Protein AF-A0A7V9L3Y0-F1 (afdb_monomer)

Secondary structure (DSSP, 8-state):
---PPP-----------TTTHHHHHHHHH-TTS-HHHHHHHHHHHSTT-HHHHHHHHHHHHHTT-HHHHHHHHHHHH-PPTTSHHHHHHHHHHTTS-HHHHHHH--PBEE----SS-S-----BGGGSEE-SSTTEEEETTTTEEEEEE-SHHHHHHHHHTT-EEEE-TTS-HHHHHHHHHGGGS---S----------

Mean predicted aligned error: 11.95 Å

Radius of gyration: 22.11 Å; Cα contacts (8 Å, |Δi|>4): 237; chains: 1; bounding box: 72×51×67 Å

Foldseek 3Di:
DDDDDDDPPPPPPPDDDPPCVVVLVCLLPDPPNDPLVNLLSVCQQQVVPLVSLQVSLVVCVVVVNPLVSLLSVLQSVVDDAPDPSLVSNLVSCPPDDQLSLLSSHFFFKPPPCPPDDPDDFPRTSSVFDDDPRSQWGAGPRNRFIEGEDADLVVLLVCLVVVHMYTYGSNDRPVSSVCSSCVVPPDPPPDPPPPDDDDD

pLDDT: mean 78.14, std 20.98, range [31.06, 98.25]

Solvent-accessible surface area (backbone atoms only — not comparable to full-atom values): 12042 Å² total; per-residue (Å²): 136,90,81,82,87,84,82,84,80,81,73,82,73,83,76,83,68,90,72,59,66,60,61,63,51,52,56,69,74,37,87,82,52,53,70,70,57,51,51,49,54,50,32,50,76,44,48,80,45,62,67,59,47,49,54,49,22,54,53,30,44,77,67,77,34,49,55,61,18,51,37,48,52,45,48,73,67,60,57,56,84,91,38,73,62,35,53,49,39,25,60,51,46,67,83,54,59,69,52,61,46,41,40,69,40,62,29,53,47,47,81,74,74,65,92,82,63,98,62,79,58,81,49,33,52,42,76,34,47,72,51,96,49,58,42,37,30,38,32,84,76,74,68,43,66,31,37,56,26,71,47,65,69,52,34,36,57,36,35,79,69,72,47,33,36,22,54,35,72,61,46,54,67,68,60,46,47,52,49,40,52,60,86,76,72,76,84,75,88,71,86,75,80,92,77,84,85,80,135

Structure (mmCIF, N/CA/C/O backbone):
data_AF-A0A7V9L3Y0-F1
#
_entry.id   AF-A0A7V9L3Y0-F1
#
loop_
_atom_site.group_PDB
_atom_site.id
_atom_site.type_symbol
_atom_site.label_atom_id
_atom_site.label_alt_id
_atom_site.label_comp_id
_atom_site.label_asym_id
_atom_site.label_entity_id
_atom_site.label_seq_id
_atom_site.pdbx_PDB_ins_code
_atom_site.Cartn_x
_atom_site.Cartn_y
_atom_site.Cartn_z
_atom_site.occupancy
_atom_site.B_iso_or_equiv
_atom_site.auth_seq_id
_atom_site.auth_comp_id
_atom_site.auth_asym_id
_atom_site.auth_atom_id
_atom_site.pdbx_PDB_model_num
ATOM 1 N N . MET A 1 1 ? -54.524 4.576 19.554 1.00 39.44 1 MET A N 1
ATOM 2 C CA . MET A 1 1 ? -53.994 3.201 19.435 1.00 39.44 1 MET A CA 1
ATOM 3 C C . MET A 1 1 ? -52.811 3.246 18.493 1.00 39.44 1 MET A C 1
ATOM 5 O O . MET A 1 1 ? -52.895 3.901 17.465 1.00 39.44 1 MET A O 1
ATOM 9 N N . ALA A 1 2 ? -51.702 2.677 18.949 1.00 39.84 2 ALA A N 1
ATOM 10 C CA . ALA A 1 2 ? -50.378 2.753 18.355 1.00 39.84 2 ALA A CA 1
ATOM 11 C C . ALA A 1 2 ? -50.256 1.991 17.024 1.00 39.84 2 ALA A C 1
ATOM 13 O O . ALA A 1 2 ? -50.943 0.994 16.817 1.00 39.84 2 ALA A O 1
ATOM 14 N N . GLY A 1 3 ? -49.313 2.423 16.186 1.00 34.06 3 GLY A N 1
ATOM 15 C CA . GLY A 1 3 ? -48.796 1.675 15.039 1.00 34.06 3 GLY A CA 1
ATOM 16 C C . GLY A 1 3 ? -47.575 2.394 14.465 1.00 34.06 3 GLY A C 1
ATOM 17 O O . GLY A 1 3 ? -47.714 3.465 13.891 1.00 34.06 3 GLY A O 1
ATOM 18 N N . ARG A 1 4 ? -46.385 1.848 14.728 1.00 37.81 4 ARG A N 1
ATOM 19 C CA . ARG A 1 4 ? -45.049 2.408 14.447 1.00 37.81 4 ARG A CA 1
ATOM 20 C C . ARG A 1 4 ? -44.749 2.558 12.939 1.00 37.81 4 ARG A C 1
ATOM 22 O O . ARG A 1 4 ? -45.280 1.772 12.158 1.00 37.81 4 ARG A O 1
ATOM 29 N N . PRO A 1 5 ? -43.839 3.468 12.540 1.00 36.62 5 PRO A N 1
ATOM 30 C CA . PRO A 1 5 ? -43.239 3.458 11.206 1.00 36.62 5 PRO A CA 1
ATOM 31 C C . PRO A 1 5 ? -42.281 2.264 11.047 1.00 36.62 5 PRO A C 1
ATOM 33 O O . PRO A 1 5 ? -41.492 1.970 11.946 1.00 36.62 5 PRO A O 1
ATOM 36 N N . SER A 1 6 ? -42.384 1.570 9.911 1.00 34.31 6 SER A N 1
ATOM 37 C CA . SER A 1 6 ? -41.497 0.472 9.513 1.00 34.31 6 SER A CA 1
ATOM 38 C C . SER A 1 6 ? -40.219 1.047 8.910 1.00 34.31 6 SER A C 1
ATOM 40 O O . SER A 1 6 ? -40.268 1.722 7.885 1.00 34.31 6 SER A O 1
ATOM 42 N N . THR A 1 7 ? -39.091 0.786 9.558 1.00 38.09 7 THR A N 1
ATOM 43 C CA . THR A 1 7 ? -37.741 0.966 9.022 1.00 38.09 7 THR A CA 1
ATOM 44 C C . THR A 1 7 ? -37.416 -0.238 8.143 1.00 38.09 7 THR A C 1
ATOM 46 O O . THR A 1 7 ? -37.269 -1.343 8.664 1.00 38.09 7 THR A O 1
ATOM 49 N N . ASP A 1 8 ? -37.337 -0.042 6.829 1.00 34.75 8 ASP A N 1
ATOM 50 C CA . ASP A 1 8 ? -36.699 -1.009 5.933 1.00 34.75 8 ASP A CA 1
ATOM 51 C C . ASP A 1 8 ? -35.238 -0.580 5.749 1.00 34.75 8 ASP A C 1
ATOM 53 O O . ASP A 1 8 ? -34.882 0.195 4.861 1.00 34.75 8 ASP A O 1
ATOM 57 N N . ASP A 1 9 ? -34.426 -1.010 6.714 1.00 38.00 9 ASP A N 1
ATOM 58 C CA . ASP A 1 9 ? -32.968 -1.013 6.668 1.00 38.00 9 ASP A CA 1
ATOM 59 C C . ASP A 1 9 ? -32.541 -2.212 5.814 1.00 38.00 9 ASP A C 1
ATOM 61 O O . ASP A 1 9 ? -32.289 -3.315 6.306 1.00 38.00 9 ASP A O 1
ATOM 65 N N . SER A 1 10 ? -32.483 -2.011 4.502 1.00 38.12 10 SER A N 1
ATOM 66 C CA . SER A 1 10 ? -31.850 -2.961 3.591 1.00 38.12 10 SER A CA 1
ATOM 67 C C . SER A 1 10 ? -30.330 -2.761 3.626 1.00 38.12 10 SER A C 1
ATOM 69 O O . SER A 1 10 ? -29.718 -2.254 2.688 1.00 38.12 10 SER A O 1
ATOM 71 N N . ALA A 1 11 ? -29.713 -3.168 4.738 1.00 34.25 11 ALA A N 1
ATOM 72 C CA . ALA A 1 11 ? -28.283 -3.425 4.809 1.00 34.25 11 ALA A CA 1
ATOM 73 C C . ALA A 1 11 ? -27.986 -4.699 4.002 1.00 34.25 11 ALA A C 1
ATOM 75 O O . ALA A 1 11 ? -28.197 -5.821 4.466 1.00 34.25 11 ALA A O 1
ATOM 76 N N . THR A 1 12 ? -27.514 -4.523 2.767 1.00 36.91 12 THR A N 1
ATOM 77 C CA . THR A 1 12 ? -26.935 -5.587 1.939 1.00 36.91 12 THR A CA 1
ATOM 78 C C . THR A 1 12 ? -25.791 -6.247 2.696 1.00 36.91 12 THR A C 1
ATOM 80 O O . THR A 1 12 ? -24.667 -5.750 2.743 1.00 36.91 12 THR A O 1
ATOM 83 N N . THR A 1 13 ? -26.100 -7.380 3.315 1.00 38.75 13 THR A N 1
ATOM 84 C CA . THR A 1 13 ? -25.110 -8.288 3.877 1.00 38.75 13 THR A CA 1
ATOM 85 C C . THR A 1 13 ? -24.459 -8.969 2.677 1.00 38.75 13 THR A C 1
ATOM 87 O O . THR A 1 13 ? -25.131 -9.693 1.948 1.00 38.75 13 THR A O 1
ATOM 90 N N . GLY A 1 14 ? -23.191 -8.647 2.407 1.00 37.00 14 GLY A N 1
ATOM 91 C CA . GLY A 1 14 ? -22.407 -9.245 1.328 1.00 37.00 14 GLY A CA 1
ATOM 92 C C . GLY A 1 14 ? -22.275 -10.748 1.545 1.00 37.00 14 GLY A C 1
ATOM 93 O O . GLY A 1 14 ? -21.440 -11.209 2.320 1.00 37.00 14 GLY A O 1
ATOM 94 N N . GLU A 1 15 ? -23.158 -11.497 0.897 1.00 31.06 15 GLU A N 1
ATOM 95 C CA . GLU A 1 15 ? -23.136 -12.949 0.825 1.00 31.06 15 GLU A CA 1
ATOM 96 C C . GLU A 1 15 ? -21.979 -13.347 -0.102 1.00 31.06 15 GLU A C 1
ATOM 98 O O . GLU A 1 15 ? -22.054 -13.185 -1.320 1.00 31.06 15 GLU A O 1
ATOM 103 N N . TRP A 1 16 ? -20.868 -13.789 0.489 1.00 42.94 16 TRP A N 1
ATOM 104 C CA . TRP A 1 16 ? -19.704 -14.302 -0.231 1.00 42.94 16 TRP A CA 1
ATOM 105 C C . TRP A 1 16 ? -20.122 -15.537 -1.039 1.00 42.94 16 TRP A C 1
ATOM 107 O O . TRP A 1 16 ? -20.437 -16.581 -0.461 1.00 42.94 16 TRP A O 1
ATOM 117 N N . ARG A 1 17 ? -20.160 -15.425 -2.372 1.00 38.06 17 ARG A N 1
ATOM 118 C CA . ARG A 1 17 ? -20.463 -16.558 -3.255 1.00 38.06 17 ARG A CA 1
ATOM 119 C C . ARG A 1 17 ? -19.247 -17.475 -3.349 1.00 38.06 17 ARG A C 1
ATOM 121 O O . ARG A 1 17 ? -18.164 -17.060 -3.734 1.00 38.06 17 ARG A O 1
ATOM 128 N N . VAL A 1 18 ? -19.466 -18.748 -3.039 1.00 43.91 18 VAL A N 1
ATOM 129 C CA . VAL A 1 18 ? -18.492 -19.851 -3.128 1.00 43.91 18 VAL A CA 1
ATOM 130 C C . VAL A 1 18 ? -18.134 -20.260 -4.567 1.00 43.91 18 VAL A C 1
ATOM 132 O O . VAL A 1 18 ? -17.385 -21.214 -4.745 1.00 43.91 18 VAL A O 1
ATOM 135 N N . ASP A 1 19 ? -18.634 -19.550 -5.581 1.00 36.09 19 ASP A N 1
ATOM 136 C CA . ASP A 1 19 ? -18.442 -19.870 -7.003 1.00 36.09 19 ASP A CA 1
ATOM 137 C C . ASP A 1 19 ? -17.292 -19.080 -7.670 1.00 36.09 19 ASP A C 1
ATOM 139 O O . ASP A 1 19 ? -16.966 -19.339 -8.824 1.00 36.09 19 ASP A O 1
ATOM 143 N N . ASP A 1 20 ? -16.651 -18.129 -6.976 1.00 48.16 20 ASP A N 1
ATOM 144 C CA . ASP A 1 20 ? -15.724 -17.175 -7.622 1.00 48.16 20 ASP A CA 1
ATOM 145 C C . ASP A 1 20 ? -14.251 -17.635 -7.687 1.00 48.16 20 ASP A C 1
ATOM 147 O O . ASP A 1 20 ? -13.434 -17.088 -8.427 1.00 48.16 20 ASP A O 1
ATOM 151 N N . TRP A 1 21 ? -13.897 -18.711 -6.974 1.00 49.12 21 TRP A N 1
ATOM 152 C CA . TRP A 1 21 ? -12.532 -19.256 -6.972 1.00 49.12 21 TRP A CA 1
ATOM 153 C C . TRP A 1 21 ? -12.157 -19.974 -8.284 1.00 49.12 21 TRP A C 1
ATOM 155 O O . TRP A 1 21 ? -10.971 -20.090 -8.596 1.00 49.12 21 TRP A O 1
ATOM 165 N N . GLU A 1 22 ? -13.135 -20.453 -9.066 1.00 44.03 22 GLU A N 1
ATOM 166 C CA . GLU A 1 22 ? -12.890 -21.105 -10.364 1.00 44.03 22 GLU A CA 1
ATOM 167 C C . GLU A 1 22 ? -12.461 -20.095 -11.440 1.00 44.03 22 GLU A C 1
ATOM 169 O O . GLU A 1 22 ? -11.600 -20.394 -12.273 1.00 44.03 22 GLU A O 1
ATOM 174 N N . THR A 1 23 ? -13.011 -18.878 -11.408 1.00 53.75 23 THR A N 1
ATOM 175 C CA . THR A 1 23 ? -12.650 -17.785 -12.326 1.00 53.75 23 THR A CA 1
ATOM 176 C C . THR A 1 23 ? -11.202 -17.345 -12.109 1.00 53.75 23 THR A C 1
ATOM 178 O O . THR A 1 23 ? -10.453 -17.150 -13.069 1.00 53.75 23 THR A O 1
ATOM 181 N N . ASP A 1 24 ? -10.798 -17.271 -10.843 1.00 53.12 24 ASP A N 1
ATOM 182 C CA . ASP A 1 24 ? -9.472 -16.841 -10.402 1.00 53.12 24 ASP A CA 1
ATOM 183 C C . ASP A 1 24 ? -8.387 -17.911 -10.652 1.00 53.12 24 ASP A C 1
ATOM 185 O O . ASP A 1 24 ? -7.214 -17.598 -10.853 1.00 53.12 24 ASP A O 1
ATOM 189 N N . GLN A 1 25 ? -8.761 -19.195 -10.703 1.00 54.06 25 GLN A N 1
ATOM 190 C CA . GLN A 1 25 ? -7.869 -20.266 -11.168 1.00 54.06 25 GLN A CA 1
ATOM 191 C C . GLN A 1 25 ? -7.706 -20.260 -12.689 1.00 54.06 25 GLN A C 1
ATOM 193 O O . GLN A 1 25 ? -6.597 -20.428 -13.197 1.00 54.06 25 GLN A O 1
ATOM 198 N N . LYS A 1 26 ? -8.790 -20.014 -13.428 1.00 55.03 26 LYS A N 1
ATOM 199 C CA . LYS A 1 26 ? -8.784 -20.039 -14.894 1.00 55.03 26 LYS A CA 1
ATOM 200 C C . LYS A 1 26 ? -7.901 -18.950 -15.509 1.00 55.03 26 LYS A C 1
ATOM 202 O O . LYS A 1 26 ? -7.249 -19.209 -16.513 1.00 55.03 26 LYS A O 1
ATOM 207 N N . THR A 1 27 ? -7.829 -17.765 -14.904 1.00 59.41 27 THR A N 1
ATOM 208 C CA . THR A 1 27 ? -6.933 -16.675 -15.337 1.00 59.41 27 THR A CA 1
ATOM 209 C C . THR A 1 27 ? -5.447 -16.990 -15.126 1.00 59.41 27 THR A C 1
ATOM 211 O O . THR A 1 27 ? -4.605 -16.504 -15.884 1.00 59.41 27 THR A O 1
ATOM 214 N N . ARG A 1 28 ? -5.091 -17.819 -14.134 1.00 59.03 28 ARG A N 1
ATOM 215 C CA . ARG A 1 28 ? -3.691 -18.183 -13.829 1.00 59.03 28 ARG A CA 1
ATOM 216 C C . ARG A 1 28 ? -3.081 -19.113 -14.871 1.00 59.03 28 ARG A C 1
ATOM 218 O O . ARG A 1 28 ? -1.920 -18.929 -15.234 1.00 59.03 28 ARG A O 1
ATOM 225 N N . ASP A 1 29 ? -3.874 -20.068 -15.348 1.00 63.44 29 ASP A N 1
ATOM 226 C CA . ASP A 1 29 ? -3.446 -21.091 -16.307 1.00 63.44 29 ASP A CA 1
ATOM 227 C C . ASP A 1 29 ? -3.719 -20.703 -17.770 1.00 63.44 29 ASP A C 1
ATOM 229 O O . ASP A 1 29 ? -3.344 -21.437 -18.688 1.00 63.44 29 ASP A O 1
ATOM 233 N N . ASP A 1 30 ? -4.346 -19.547 -18.008 1.00 73.31 30 ASP A N 1
ATOM 234 C CA . ASP A 1 30 ? -4.586 -19.036 -19.355 1.00 73.31 30 ASP A CA 1
ATOM 235 C C . ASP A 1 30 ? -3.248 -18.636 -20.020 1.00 73.31 30 ASP A C 1
ATOM 237 O 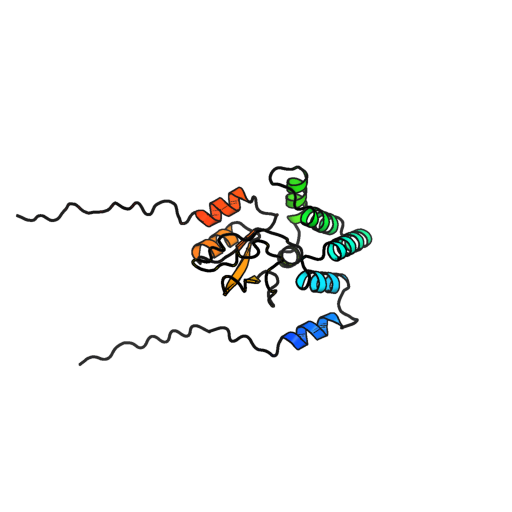O . ASP A 1 30 ? -2.535 -17.763 -19.498 1.00 73.31 30 ASP A O 1
ATOM 241 N N . PRO A 1 31 ? -2.867 -19.256 -21.160 1.00 71.00 31 PRO A N 1
ATOM 242 C CA . PRO A 1 31 ? -1.640 -18.937 -21.886 1.00 71.00 31 PRO A CA 1
ATOM 243 C C . PRO A 1 31 ? -1.592 -17.489 -22.401 1.00 71.00 31 PRO A C 1
ATOM 245 O O . PRO A 1 31 ? -0.484 -16.974 -22.583 1.00 71.00 31 PRO A O 1
ATOM 248 N N . ASP A 1 32 ? -2.738 -16.821 -22.545 1.00 82.00 32 ASP A N 1
ATOM 249 C CA . ASP A 1 32 ? -2.850 -15.450 -23.048 1.00 82.00 32 ASP A CA 1
ATOM 250 C C . ASP A 1 32 ? -2.762 -14.384 -21.937 1.00 82.00 32 ASP A C 1
ATOM 252 O O . ASP A 1 32 ? -2.604 -13.196 -22.232 1.00 82.00 32 ASP A O 1
ATOM 256 N N . THR A 1 33 ? -2.789 -14.778 -20.656 1.00 83.69 33 THR A N 1
ATOM 257 C CA . THR A 1 33 ? -2.559 -13.853 -19.535 1.00 83.69 33 THR A CA 1
ATOM 258 C C . THR A 1 33 ? -1.160 -13.224 -19.630 1.00 83.69 33 THR A C 1
ATOM 260 O O . THR A 1 33 ? -0.163 -13.958 -19.659 1.00 83.69 33 THR A O 1
ATOM 263 N N . PRO A 1 34 ? -1.041 -11.878 -19.631 1.00 91.75 34 PRO A N 1
ATOM 264 C CA . PRO A 1 34 ? 0.248 -11.194 -19.687 1.0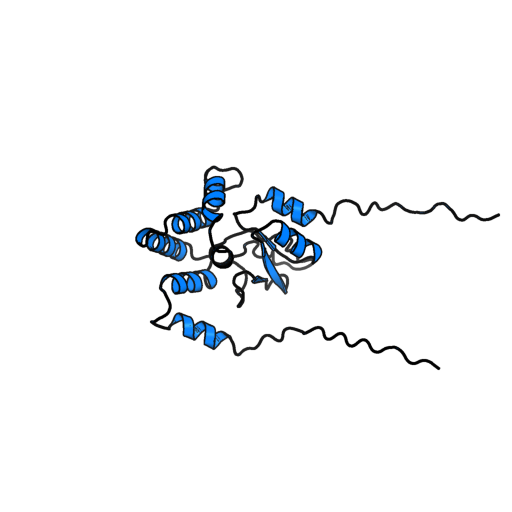0 91.75 34 PRO A CA 1
ATOM 265 C C . PRO A 1 34 ? 1.213 -11.662 -18.591 1.00 91.75 34 PRO A C 1
ATOM 267 O O . PRO A 1 34 ? 0.810 -11.905 -17.454 1.00 91.75 34 PRO A O 1
ATOM 270 N N . VAL A 1 35 ? 2.508 -11.743 -18.909 1.00 92.31 35 VAL A N 1
ATOM 271 C CA . VAL A 1 35 ? 3.525 -12.259 -17.972 1.00 92.31 35 VAL A CA 1
ATOM 272 C C . VAL A 1 35 ? 3.575 -11.445 -16.672 1.00 92.31 35 VAL A C 1
ATOM 274 O O . VAL A 1 35 ? 3.590 -12.040 -15.597 1.00 92.31 35 VAL A O 1
ATOM 277 N N . GLU A 1 36 ? 3.503 -10.109 -16.747 1.00 93.56 36 GLU A N 1
ATOM 278 C CA . GLU A 1 36 ? 3.410 -9.244 -15.557 1.00 93.56 36 GLU A CA 1
ATOM 279 C C . GLU A 1 36 ? 2.204 -9.616 -14.686 1.00 93.56 36 GLU A C 1
ATOM 281 O O . GLU A 1 36 ? 2.335 -9.759 -13.473 1.00 93.56 36 GLU A O 1
ATOM 286 N N . GLN A 1 37 ? 1.042 -9.847 -15.303 1.00 91.81 37 GLN A N 1
ATOM 287 C CA . GLN A 1 37 ? -0.177 -10.209 -14.584 1.00 91.81 37 GLN A CA 1
ATOM 288 C C . GLN A 1 37 ? -0.012 -11.536 -13.834 1.00 91.81 37 GLN A C 1
ATOM 290 O O . GLN A 1 37 ? -0.478 -11.659 -12.704 1.00 91.81 37 GLN A O 1
ATOM 295 N N . ARG A 1 38 ? 0.698 -12.516 -14.408 1.00 91.38 38 ARG A N 1
ATOM 296 C CA . ARG A 1 38 ? 0.995 -13.779 -13.711 1.00 91.38 38 ARG A CA 1
ATOM 297 C C . ARG A 1 38 ? 1.869 -13.563 -12.478 1.00 91.38 38 ARG A C 1
ATOM 299 O O . ARG A 1 38 ? 1.571 -14.143 -11.436 1.00 91.38 38 ARG A O 1
ATOM 306 N N . PHE A 1 39 ? 2.893 -12.711 -12.567 1.00 94.38 39 PHE A N 1
ATOM 307 C CA . PHE A 1 39 ? 3.702 -12.342 -11.401 1.00 94.38 39 PHE A CA 1
ATOM 308 C C . PHE A 1 39 ? 2.862 -11.657 -10.326 1.00 94.38 39 PHE A C 1
ATOM 310 O O . PHE A 1 39 ? 2.960 -12.011 -9.153 1.00 94.38 39 PHE A O 1
ATOM 317 N N . LEU A 1 40 ? 1.997 -10.719 -10.717 1.00 92.69 40 LEU A N 1
ATOM 318 C CA . LEU A 1 40 ? 1.115 -10.024 -9.783 1.00 92.69 40 LEU A CA 1
ATOM 319 C C . LEU A 1 40 ? 0.143 -10.987 -9.090 1.00 92.69 40 LEU A C 1
ATOM 321 O O . LEU A 1 40 ? -0.015 -10.901 -7.876 1.00 92.69 40 LEU A O 1
ATOM 325 N N . LEU A 1 41 ? -0.442 -11.947 -9.812 1.00 89.25 41 LEU A N 1
ATOM 326 C CA . LEU A 1 41 ? -1.289 -12.992 -9.223 1.00 89.25 41 LEU A CA 1
ATOM 327 C C . LEU A 1 41 ? -0.499 -13.893 -8.261 1.00 89.25 41 LEU A C 1
ATOM 329 O O . LEU A 1 41 ? -0.971 -14.203 -7.170 1.00 89.25 41 LEU A O 1
ATOM 333 N N . GLN A 1 42 ? 0.725 -14.287 -8.621 1.00 90.31 42 GLN A N 1
ATOM 334 C CA . GLN A 1 42 ? 1.583 -15.093 -7.747 1.00 90.31 42 GLN A CA 1
ATOM 335 C C . GLN A 1 42 ? 1.977 -14.346 -6.470 1.00 90.31 42 GLN A C 1
ATOM 337 O O . GLN A 1 42 ? 1.913 -14.931 -5.391 1.00 90.31 42 GLN A O 1
ATOM 342 N N . LEU A 1 43 ? 2.335 -13.063 -6.581 1.00 90.81 43 LEU A N 1
ATOM 343 C CA . LEU A 1 43 ? 2.656 -12.206 -5.441 1.00 90.81 43 LEU A CA 1
ATOM 344 C C . LEU A 1 43 ? 1.429 -11.873 -4.597 1.00 90.81 43 LEU A C 1
ATOM 346 O O . LEU A 1 43 ? 1.543 -11.768 -3.385 1.00 90.81 43 LEU A O 1
ATOM 350 N N . ARG A 1 44 ? 0.246 -11.729 -5.197 1.00 86.56 44 ARG A N 1
ATOM 351 C CA . ARG A 1 44 ? -1.006 -11.558 -4.450 1.00 86.56 44 ARG A CA 1
ATOM 352 C C . ARG A 1 44 ? -1.271 -12.762 -3.544 1.00 86.56 44 ARG A C 1
ATOM 354 O O . ARG A 1 44 ? -1.712 -12.573 -2.410 1.00 86.56 44 ARG A O 1
ATOM 361 N N . ASP A 1 45 ? -0.990 -13.961 -4.044 1.00 83.81 45 ASP A N 1
ATOM 362 C CA . ASP A 1 45 ? -1.307 -15.225 -3.379 1.00 83.81 45 ASP A CA 1
ATOM 363 C C . ASP A 1 45 ? -0.205 -15.723 -2.434 1.00 83.81 45 ASP A C 1
ATOM 365 O O . ASP A 1 45 ? -0.509 -16.399 -1.456 1.00 83.81 45 ASP A O 1
ATOM 369 N N . ASN A 1 46 ? 1.059 -15.384 -2.709 1.00 84.75 46 ASN A N 1
ATOM 370 C CA . ASN A 1 46 ? 2.223 -15.709 -1.875 1.00 84.75 46 ASN A CA 1
ATOM 371 C C . ASN A 1 46 ? 3.054 -14.440 -1.616 1.00 84.75 46 ASN A C 1
ATOM 373 O O . ASN A 1 46 ? 4.186 -14.311 -2.095 1.00 84.75 46 ASN A O 1
ATOM 377 N N . PRO A 1 47 ? 2.493 -13.450 -0.911 1.00 83.44 47 PRO A N 1
ATOM 378 C CA . PRO A 1 47 ? 3.105 -12.133 -0.807 1.00 83.44 47 PRO A CA 1
ATOM 379 C C . PRO A 1 47 ? 4.387 -12.126 0.037 1.00 83.44 47 PRO A C 1
ATOM 381 O O . PRO A 1 47 ? 5.223 -11.245 -0.147 1.00 83.44 47 PRO A O 1
ATOM 384 N N . GLU A 1 48 ? 4.621 -13.111 0.897 1.00 84.81 48 GLU A N 1
ATOM 385 C CA . GLU A 1 48 ? 5.877 -13.278 1.632 1.00 84.81 48 GLU A CA 1
ATOM 386 C C . GLU A 1 48 ? 7.029 -13.872 0.797 1.00 84.81 48 GLU A C 1
ATOM 388 O O . GLU A 1 48 ? 8.168 -13.901 1.275 1.00 84.81 48 GLU A O 1
ATOM 393 N N . ASP A 1 49 ? 6.774 -14.340 -0.432 1.00 91.19 49 ASP A N 1
ATOM 394 C CA . ASP A 1 49 ? 7.791 -14.973 -1.277 1.00 91.19 49 ASP A CA 1
ATOM 395 C C . ASP A 1 49 ? 8.802 -13.940 -1.805 1.00 91.19 49 ASP A C 1
ATOM 397 O O . ASP A 1 49 ? 8.660 -13.329 -2.869 1.00 91.19 49 ASP A O 1
ATOM 401 N N . LEU A 1 50 ? 9.868 -13.743 -1.027 1.00 92.00 50 LEU A N 1
ATOM 402 C CA . LEU A 1 50 ? 10.964 -12.843 -1.375 1.00 92.00 50 LEU A CA 1
ATOM 403 C C . LEU A 1 50 ? 11.697 -13.279 -2.646 1.00 92.00 50 LEU A C 1
ATOM 405 O O . LEU A 1 50 ? 12.162 -12.415 -3.386 1.00 92.00 50 LEU A O 1
ATOM 409 N N . ALA A 1 51 ? 11.802 -14.584 -2.914 1.00 95.12 51 ALA A N 1
ATOM 410 C CA . ALA A 1 51 ? 12.473 -15.071 -4.113 1.00 95.12 51 ALA A CA 1
ATOM 411 C C . ALA A 1 51 ? 11.664 -14.691 -5.358 1.00 95.12 51 ALA A C 1
ATOM 413 O O . ALA A 1 51 ? 12.224 -14.124 -6.295 1.00 95.12 51 ALA A O 1
ATOM 414 N N . MET A 1 52 ? 10.344 -14.894 -5.322 1.00 94.69 52 MET A N 1
ATOM 415 C CA . MET A 1 52 ? 9.439 -14.470 -6.392 1.00 94.69 52 MET A CA 1
ATOM 416 C C . MET A 1 52 ? 9.497 -12.958 -6.627 1.00 94.69 52 MET A C 1
ATOM 418 O O . MET A 1 52 ? 9.531 -12.508 -7.770 1.00 94.69 52 MET A O 1
ATOM 422 N N . ARG A 1 53 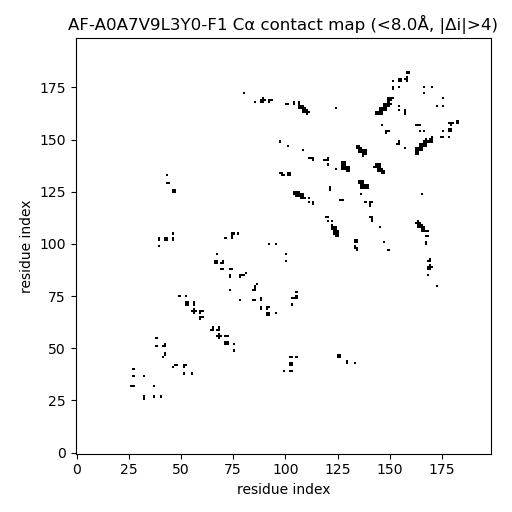? 9.580 -12.154 -5.560 1.00 95.31 53 ARG A N 1
ATOM 423 C CA . ARG A 1 53 ? 9.738 -10.692 -5.673 1.00 95.31 53 ARG A CA 1
ATOM 424 C C . ARG A 1 53 ? 11.025 -10.303 -6.398 1.00 95.31 53 ARG A C 1
ATOM 426 O O . ARG A 1 53 ? 10.999 -9.370 -7.194 1.00 95.31 53 ARG A O 1
ATOM 433 N N . MET A 1 54 ? 12.136 -10.994 -6.136 1.00 97.31 54 MET A N 1
ATOM 434 C CA . MET A 1 54 ? 13.401 -10.709 -6.824 1.00 97.31 54 MET A CA 1
ATOM 435 C C . MET A 1 54 ? 13.341 -11.119 -8.295 1.00 97.31 54 MET A C 1
ATOM 437 O O . MET A 1 54 ? 13.708 -10.319 -9.146 1.00 97.31 54 MET A O 1
ATOM 441 N N . VAL A 1 55 ? 12.773 -12.290 -8.601 1.00 97.75 55 VAL A N 1
ATOM 442 C CA . VAL A 1 55 ? 12.551 -12.722 -9.993 1.00 97.75 55 VAL A CA 1
ATOM 443 C C . VAL A 1 55 ? 11.669 -11.722 -10.744 1.00 97.75 55 VAL A C 1
ATOM 445 O O . VAL A 1 55 ? 11.975 -11.360 -11.877 1.00 97.75 55 VAL A O 1
ATOM 448 N N . PHE A 1 56 ? 10.602 -11.228 -10.112 1.00 97.69 56 PHE A N 1
ATOM 449 C CA . PHE A 1 56 ? 9.742 -10.216 -10.717 1.00 97.69 56 PHE A CA 1
ATOM 450 C C . PHE A 1 56 ? 10.473 -8.885 -10.940 1.00 97.69 56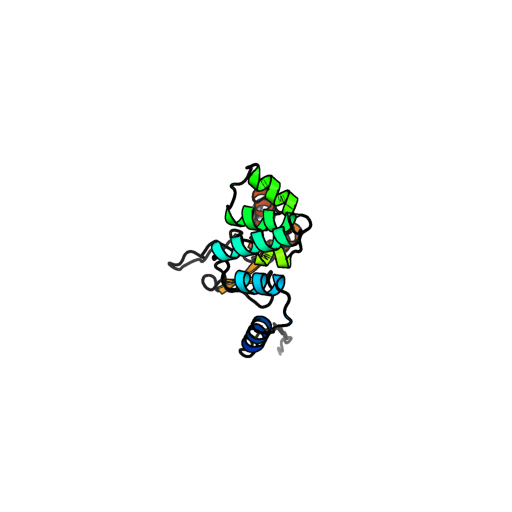 PHE A C 1
ATOM 452 O O . PHE A 1 56 ? 10.304 -8.267 -11.988 1.00 97.69 56 PHE A O 1
ATOM 459 N N . ALA A 1 57 ? 11.304 -8.446 -9.991 1.00 98.06 57 ALA A N 1
ATOM 460 C CA . ALA A 1 57 ? 12.099 -7.229 -10.145 1.00 98.06 57 ALA A CA 1
ATOM 461 C C . ALA A 1 57 ? 13.110 -7.333 -11.298 1.00 98.06 57 ALA A C 1
ATOM 463 O O . ALA A 1 57 ? 13.253 -6.380 -12.061 1.00 98.06 57 ALA A O 1
ATOM 464 N N . ASP A 1 58 ? 13.769 -8.483 -11.448 1.00 98.25 58 ASP A N 1
ATOM 465 C CA . ASP A 1 58 ? 14.697 -8.734 -12.554 1.00 98.25 58 ASP A CA 1
ATOM 466 C C . ASP A 1 58 ? 13.951 -8.752 -13.896 1.00 98.25 58 ASP A C 1
ATOM 468 O O . ASP A 1 58 ? 14.363 -8.081 -14.840 1.00 98.25 58 ASP A O 1
ATOM 472 N N . TRP A 1 59 ? 12.787 -9.410 -13.956 1.00 98.06 59 TRP A N 1
ATOM 473 C CA . TRP A 1 59 ? 11.926 -9.385 -15.141 1.00 98.06 59 TRP A CA 1
ATOM 474 C C . TRP A 1 59 ? 11.494 -7.958 -15.510 1.00 98.06 59 TRP A C 1
ATOM 476 O O . TRP A 1 59 ? 11.573 -7.577 -16.675 1.00 98.06 59 TRP A O 1
ATOM 486 N N . LEU A 1 60 ? 11.075 -7.141 -14.536 1.00 98.06 60 LEU A N 1
ATOM 487 C CA . LEU A 1 60 ? 10.704 -5.739 -14.766 1.00 98.06 60 LEU A CA 1
ATOM 488 C C . LEU A 1 60 ? 11.869 -4.933 -15.358 1.00 98.06 60 LEU A C 1
ATOM 490 O O . LEU A 1 60 ? 11.665 -4.146 -16.279 1.00 98.06 60 LEU A O 1
ATOM 494 N N . GLU A 1 61 ? 13.085 -5.135 -14.854 1.00 97.69 61 GLU A N 1
ATOM 495 C CA . GLU A 1 61 ? 14.291 -4.462 -15.340 1.00 97.69 61 GLU A CA 1
ATOM 496 C C . GLU A 1 61 ? 14.672 -4.881 -16.766 1.00 97.69 61 GLU A C 1
ATOM 498 O O . GLU A 1 61 ? 15.012 -4.022 -17.576 1.00 97.69 61 GLU A O 1
ATOM 503 N N . GLU A 1 62 ? 14.540 -6.165 -17.105 1.00 97.94 62 GLU A N 1
ATOM 504 C CA . GLU A 1 62 ? 14.740 -6.670 -18.473 1.00 97.94 62 GLU A CA 1
ATOM 505 C C . GLU A 1 62 ? 13.723 -6.110 -19.483 1.00 97.94 62 GLU A C 1
ATOM 507 O O . GLU A 1 62 ? 13.963 -6.160 -20.689 1.00 97.94 62 GLU A O 1
ATOM 512 N N . HIS A 1 63 ? 12.600 -5.570 -19.001 1.00 97.12 63 HIS A N 1
ATOM 513 C CA . HIS A 1 63 ? 11.520 -4.998 -19.810 1.00 97.12 63 HIS A CA 1
ATOM 514 C C . HIS A 1 63 ? 11.445 -3.466 -19.688 1.00 97.12 63 HIS A C 1
ATOM 516 O O . HIS A 1 63 ? 10.371 -2.887 -19.863 1.00 97.12 63 HIS A O 1
ATOM 522 N N . ASP A 1 64 ? 12.565 -2.811 -19.360 1.00 97.25 64 ASP A N 1
ATOM 523 C CA . ASP A 1 64 ? 12.708 -1.351 -19.235 1.00 97.25 64 ASP A CA 1
ATOM 524 C C . ASP A 1 64 ? 11.803 -0.706 -18.155 1.00 97.25 64 ASP A C 1
ATOM 526 O O . ASP A 1 64 ? 11.624 0.513 -18.110 1.00 97.25 64 ASP A O 1
ATOM 530 N N . GLN A 1 65 ? 11.251 -1.495 -17.226 1.00 96.50 65 GLN A N 1
ATOM 531 C CA . GLN A 1 65 ? 10.403 -1.026 -16.121 1.00 96.50 65 GLN A CA 1
ATOM 532 C C . GLN A 1 65 ? 11.223 -0.770 -14.842 1.00 96.50 65 GLN A C 1
ATOM 534 O O . GLN A 1 65 ? 10.869 -1.219 -13.747 1.00 96.50 65 GLN A O 1
ATOM 539 N N . HIS A 1 66 ? 12.329 -0.027 -14.968 1.00 95.62 66 HIS A N 1
ATOM 540 C CA . HIS A 1 66 ? 13.304 0.187 -13.888 1.00 95.62 66 HIS A CA 1
ATOM 541 C C . HIS A 1 66 ? 12.702 0.802 -12.612 1.00 95.62 66 HIS A C 1
ATOM 543 O O . HIS A 1 66 ? 13.066 0.395 -11.510 1.00 95.62 66 HIS A O 1
ATOM 549 N N . GLU A 1 67 ? 11.753 1.737 -12.738 1.00 95.06 67 GLU A N 1
ATOM 550 C CA . GLU A 1 67 ? 11.094 2.369 -11.582 1.00 95.06 67 GLU A CA 1
ATOM 551 C C . GLU A 1 67 ? 10.302 1.346 -10.751 1.00 95.06 67 GLU A C 1
ATOM 553 O O . GLU A 1 67 ? 10.412 1.309 -9.524 1.00 95.06 67 GLU A O 1
ATOM 558 N N . LYS A 1 68 ? 9.553 0.453 -11.414 1.00 97.00 68 LYS A N 1
ATOM 559 C CA . LYS A 1 68 ? 8.829 -0.633 -10.741 1.00 97.00 68 LYS A CA 1
ATOM 560 C C . LYS A 1 68 ? 9.795 -1.636 -10.111 1.00 97.00 68 LYS A C 1
ATOM 562 O O . LYS A 1 68 ? 9.578 -2.041 -8.969 1.00 97.00 68 LYS A O 1
ATOM 567 N N . ALA A 1 69 ? 10.863 -2.011 -10.820 1.00 97.56 69 ALA A N 1
ATOM 568 C CA . ALA A 1 69 ? 11.880 -2.929 -10.306 1.00 97.56 69 ALA A CA 1
ATOM 569 C C . ALA A 1 69 ? 12.538 -2.387 -9.024 1.00 97.56 69 ALA A C 1
ATOM 571 O O . ALA A 1 69 ? 12.668 -3.109 -8.032 1.00 97.56 69 ALA A O 1
ATOM 572 N N . GLU A 1 70 ? 12.896 -1.097 -9.006 1.00 97.00 70 GLU A N 1
ATOM 573 C CA . GLU A 1 70 ? 13.441 -0.431 -7.820 1.00 97.00 70 GLU A CA 1
ATOM 574 C C . GLU A 1 70 ? 12.448 -0.462 -6.650 1.00 97.00 70 GLU A C 1
ATOM 576 O O . GLU A 1 70 ? 12.835 -0.805 -5.530 1.00 97.00 70 GLU A O 1
ATOM 581 N N . VAL A 1 71 ? 11.168 -0.162 -6.896 1.00 97.31 71 VAL A N 1
ATOM 582 C CA . VAL A 1 71 ? 10.130 -0.208 -5.855 1.00 97.31 71 VAL A CA 1
ATOM 583 C C . VAL A 1 71 ? 9.986 -1.609 -5.263 1.00 97.31 71 VAL A C 1
ATOM 585 O O . VAL A 1 71 ? 9.968 -1.737 -4.038 1.00 97.31 71 VAL A O 1
ATOM 588 N N . VAL A 1 72 ? 9.938 -2.662 -6.086 1.00 96.94 72 VAL A N 1
ATOM 589 C CA . VAL A 1 72 ? 9.832 -4.049 -5.596 1.00 96.94 72 VAL A CA 1
ATOM 590 C C . VAL A 1 72 ? 11.023 -4.412 -4.703 1.00 96.94 72 VAL A C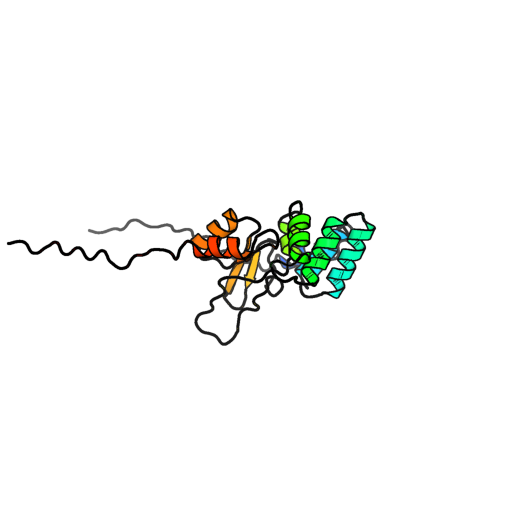 1
ATOM 592 O O . VAL A 1 72 ? 10.828 -4.971 -3.619 1.00 96.94 72 VAL A O 1
ATOM 595 N N . ARG A 1 73 ? 12.247 -4.048 -5.106 1.00 97.19 73 ARG A N 1
ATOM 596 C CA . ARG A 1 73 ? 13.468 -4.307 -4.323 1.00 97.19 73 ARG A CA 1
ATOM 597 C C . ARG A 1 73 ? 13.470 -3.544 -3.000 1.00 97.19 73 ARG A C 1
ATOM 599 O O . ARG A 1 73 ? 13.665 -4.143 -1.945 1.00 97.19 73 ARG A O 1
ATOM 606 N N . LEU A 1 74 ? 13.159 -2.250 -3.030 1.00 96.44 74 LEU A N 1
ATOM 607 C CA . LEU A 1 74 ? 13.084 -1.424 -1.824 1.00 96.44 74 LEU A CA 1
ATOM 608 C C . LEU A 1 74 ? 12.000 -1.906 -0.853 1.00 96.44 74 LEU A C 1
ATOM 610 O O . LEU A 1 74 ? 12.216 -1.909 0.355 1.00 96.44 74 LEU A O 1
ATOM 614 N N . LEU A 1 75 ? 10.845 -2.353 -1.348 1.00 94.06 75 LEU A N 1
ATOM 615 C CA . LEU A 1 75 ? 9.808 -2.934 -0.491 1.00 94.06 75 LEU A CA 1
ATOM 616 C C . LEU A 1 75 ? 10.273 -4.244 0.158 1.00 94.06 75 LEU A C 1
ATOM 618 O O . LEU A 1 75 ? 9.986 -4.473 1.333 1.00 94.06 75 LEU A O 1
ATOM 622 N N . ALA A 1 76 ? 11.019 -5.089 -0.561 1.00 92.56 76 ALA A N 1
ATOM 623 C CA . ALA A 1 76 ? 11.587 -6.316 -0.002 1.00 92.56 76 ALA A CA 1
ATOM 624 C C . ALA A 1 76 ? 12.594 -6.030 1.131 1.00 92.56 76 ALA A C 1
ATOM 626 O O . ALA A 1 76 ? 12.580 -6.730 2.146 1.00 92.56 76 ALA A O 1
ATOM 627 N N . GLU A 1 77 ? 13.395 -4.970 0.997 1.00 92.19 77 GLU A N 1
ATOM 628 C CA . GLU A 1 77 ? 14.365 -4.519 2.007 1.00 92.19 77 GLU A CA 1
ATOM 629 C C . GLU A 1 77 ? 13.721 -3.937 3.277 1.00 92.19 77 GLU A C 1
ATOM 631 O O . GLU A 1 77 ? 14.354 -3.950 4.332 1.00 92.19 77 GLU A O 1
ATOM 636 N N . GLN A 1 78 ? 12.478 -3.445 3.200 1.00 90.38 78 GLN A N 1
ATOM 637 C CA . GLN A 1 78 ? 11.763 -2.782 4.304 1.00 90.38 78 GLN A CA 1
ATOM 638 C C . GLN A 1 78 ? 12.594 -1.669 4.980 1.00 90.38 78 GLN A C 1
ATOM 640 O O . GLN A 1 78 ? 12.911 -1.752 6.173 1.00 90.38 78 GLN A O 1
ATOM 645 N N . PRO A 1 79 ? 12.976 -0.613 4.238 1.00 93.19 79 PRO A N 1
ATOM 646 C CA . PRO A 1 79 ? 13.818 0.446 4.767 1.00 93.19 79 PRO A CA 1
ATOM 647 C C . PRO A 1 79 ? 13.146 1.162 5.940 1.00 93.19 79 PRO A C 1
ATOM 649 O O . PRO A 1 79 ? 11.956 1.476 5.911 1.00 93.19 79 PRO A O 1
ATOM 652 N N . ALA A 1 80 ? 13.940 1.485 6.960 1.00 89.81 80 ALA A N 1
ATOM 653 C CA . ALA A 1 80 ? 13.470 2.297 8.071 1.00 89.81 80 ALA A CA 1
ATOM 654 C C . ALA A 1 80 ? 13.112 3.723 7.615 1.00 89.81 80 ALA A C 1
ATOM 656 O O . ALA A 1 80 ? 13.712 4.284 6.688 1.00 89.81 80 ALA A O 1
ATOM 657 N N . GLU A 1 81 ? 12.159 4.326 8.322 1.00 87.94 81 GLU A N 1
ATOM 658 C CA . GLU A 1 81 ? 11.726 5.707 8.122 1.00 87.94 81 GLU A CA 1
ATOM 659 C C . GLU A 1 81 ? 12.915 6.690 8.188 1.00 87.94 81 GLU A C 1
ATOM 661 O O . GLU A 1 81 ? 13.864 6.498 8.948 1.00 87.94 81 GLU A O 1
ATOM 666 N N . GLY A 1 82 ? 12.904 7.737 7.356 1.00 90.06 82 GLY A N 1
ATOM 667 C CA . GLY A 1 82 ? 13.979 8.744 7.304 1.00 90.06 82 GLY A CA 1
ATOM 668 C C . GLY A 1 82 ? 15.271 8.330 6.576 1.00 90.06 82 GLY A C 1
ATOM 669 O O . GLY A 1 82 ? 16.114 9.188 6.290 1.00 90.06 82 GLY A O 1
ATOM 670 N N . THR A 1 83 ? 15.439 7.059 6.201 1.00 95.88 83 THR A N 1
ATOM 671 C CA . THR A 1 83 ? 16.617 6.603 5.441 1.00 95.88 83 THR A CA 1
ATOM 672 C C . THR A 1 83 ? 16.610 7.099 3.983 1.00 95.88 83 THR A C 1
ATOM 674 O O . THR A 1 83 ? 15.548 7.389 3.422 1.00 95.88 83 THR A O 1
ATOM 677 N N . PRO A 1 84 ? 17.779 7.185 3.310 1.00 96.69 84 PRO A N 1
ATOM 678 C CA . PRO A 1 84 ? 17.831 7.474 1.874 1.00 96.69 84 PRO A CA 1
ATOM 679 C C . PRO A 1 84 ? 17.040 6.471 1.024 1.00 96.69 84 PRO A C 1
ATOM 681 O O . PRO A 1 84 ? 16.422 6.868 0.041 1.00 96.69 84 PRO A O 1
ATOM 684 N N . ALA A 1 85 ? 17.028 5.195 1.419 1.00 95.44 85 ALA A N 1
ATOM 685 C CA . ALA A 1 85 ? 16.252 4.148 0.759 1.00 95.44 85 ALA A CA 1
ATOM 686 C C . ALA A 1 85 ? 14.740 4.420 0.839 1.00 95.44 85 ALA A C 1
ATOM 688 O O . ALA A 1 85 ? 14.067 4.385 -0.186 1.00 95.44 85 ALA A O 1
ATOM 689 N N . MET A 1 86 ? 14.220 4.814 2.010 1.00 94.56 86 MET A N 1
ATOM 690 C CA . MET A 1 86 ? 12.806 5.189 2.153 1.00 94.56 86 MET A CA 1
ATOM 691 C C . MET A 1 86 ? 12.435 6.419 1.309 1.00 94.56 86 MET A C 1
ATOM 693 O O . MET A 1 86 ? 11.354 6.480 0.726 1.00 94.56 86 MET A O 1
ATOM 697 N N . ARG A 1 87 ? 13.341 7.401 1.186 1.00 94.69 87 ARG A N 1
ATOM 698 C CA . ARG A 1 87 ? 13.120 8.559 0.300 1.00 94.69 87 ARG A CA 1
ATOM 699 C C . ARG A 1 87 ? 13.047 8.160 -1.174 1.00 94.69 87 ARG A C 1
ATOM 701 O O . ARG A 1 87 ? 12.175 8.664 -1.877 1.00 94.69 87 ARG A O 1
ATOM 708 N N . ARG A 1 88 ? 13.926 7.260 -1.630 1.00 95.56 88 ARG A N 1
ATOM 709 C CA . ARG A 1 88 ? 13.874 6.715 -2.997 1.00 95.56 88 ARG A CA 1
ATOM 710 C C . ARG A 1 88 ? 12.573 5.960 -3.243 1.00 95.56 88 ARG A C 1
ATOM 712 O O . ARG A 1 88 ? 11.901 6.243 -4.225 1.00 95.56 88 ARG A O 1
ATOM 719 N N . LEU A 1 89 ? 12.169 5.103 -2.304 1.00 95.69 89 LEU A N 1
ATOM 720 C CA . LEU A 1 89 ? 10.916 4.349 -2.389 1.00 95.69 89 LEU A CA 1
ATOM 721 C C . LEU A 1 89 ? 9.703 5.278 -2.535 1.00 95.69 89 LEU A C 1
ATOM 723 O O . LEU A 1 89 ? 8.847 5.058 -3.391 1.00 95.69 89 LEU A O 1
ATOM 727 N N . ARG A 1 90 ? 9.642 6.356 -1.744 1.00 93.69 90 ARG A N 1
ATOM 728 C CA . ARG A 1 90 ? 8.591 7.375 -1.877 1.00 93.69 90 ARG A CA 1
ATOM 729 C C . ARG A 1 90 ? 8.564 8.007 -3.256 1.00 93.69 90 ARG A C 1
ATOM 731 O O . ARG A 1 90 ? 7.499 8.084 -3.852 1.00 93.69 90 ARG A O 1
ATOM 738 N N . LEU A 1 91 ? 9.719 8.442 -3.751 1.00 93.38 91 LEU A N 1
ATOM 739 C CA . LEU A 1 91 ? 9.812 9.116 -5.041 1.00 93.38 91 LEU A CA 1
ATOM 740 C C . LEU A 1 91 ? 9.401 8.184 -6.189 1.00 93.38 91 LEU A C 1
ATOM 742 O O . LEU A 1 91 ? 8.503 8.524 -6.956 1.00 93.38 91 LEU A O 1
ATOM 746 N N . ALA A 1 92 ? 10.002 6.995 -6.248 1.00 93.62 92 ALA A N 1
ATOM 747 C CA . ALA A 1 92 ? 9.752 6.006 -7.293 1.00 93.62 92 ALA A CA 1
ATOM 748 C C . ALA A 1 92 ? 8.310 5.476 -7.275 1.00 93.62 92 ALA A C 1
ATOM 750 O O . ALA A 1 92 ? 7.761 5.122 -8.310 1.00 93.62 92 ALA A O 1
ATOM 751 N N . SER A 1 93 ? 7.657 5.456 -6.109 1.00 93.31 93 SER A N 1
ATOM 752 C CA . SER A 1 93 ? 6.271 4.994 -6.022 1.00 93.31 93 SER A CA 1
ATOM 753 C C . SER A 1 93 ? 5.236 6.030 -6.457 1.00 93.31 93 SER A C 1
ATOM 755 O O . SER A 1 93 ? 4.095 5.630 -6.660 1.00 93.31 93 SER A O 1
ATOM 757 N N . THR A 1 94 ? 5.568 7.319 -6.611 1.00 90.06 94 THR A N 1
ATOM 758 C CA . THR A 1 94 ? 4.572 8.397 -6.820 1.00 90.06 94 THR A CA 1
ATOM 759 C C . THR A 1 94 ? 3.705 8.251 -8.073 1.00 90.06 94 THR A C 1
ATOM 761 O O . THR A 1 94 ? 2.534 8.622 -8.037 1.00 90.06 94 THR A O 1
ATOM 764 N N . THR A 1 95 ? 4.251 7.698 -9.154 1.00 88.56 95 THR A N 1
ATOM 765 C CA . THR A 1 95 ? 3.596 7.576 -10.468 1.00 88.56 95 THR A CA 1
ATOM 766 C C . THR A 1 95 ? 2.927 6.226 -10.695 1.00 88.56 95 THR A C 1
ATOM 768 O O . THR A 1 95 ? 2.215 6.053 -11.682 1.00 88.56 95 THR A O 1
ATOM 771 N N . LEU A 1 96 ? 3.160 5.256 -9.808 1.00 92.88 96 LEU A N 1
ATOM 772 C CA . LEU A 1 96 ? 2.690 3.891 -10.018 1.00 92.88 96 LEU A CA 1
ATOM 773 C C . LEU A 1 96 ? 1.171 3.783 -9.818 1.00 92.88 96 LEU A C 1
ATOM 775 O O . LEU A 1 96 ? 0.528 4.624 -9.183 1.00 92.88 96 LEU A O 1
ATOM 779 N N . ASP A 1 97 ? 0.582 2.712 -10.321 1.00 93.62 97 ASP A N 1
ATOM 780 C CA . ASP A 1 97 ? -0.831 2.440 -10.092 1.00 93.62 97 ASP A CA 1
ATOM 781 C C . ASP A 1 97 ? -1.111 2.041 -8.620 1.00 93.62 97 ASP A C 1
ATOM 783 O O . ASP A 1 97 ? -0.242 1.502 -7.925 1.00 93.62 97 ASP A O 1
ATOM 787 N N . ARG A 1 98 ? -2.313 2.361 -8.117 1.00 93.62 98 ARG A N 1
ATOM 788 C CA . ARG A 1 98 ? -2.730 2.089 -6.727 1.00 93.62 98 ARG A CA 1
ATOM 789 C C . ARG A 1 98 ? -2.889 0.591 -6.470 1.00 93.62 98 ARG A C 1
ATOM 791 O O . ARG A 1 98 ? -2.427 0.114 -5.434 1.00 9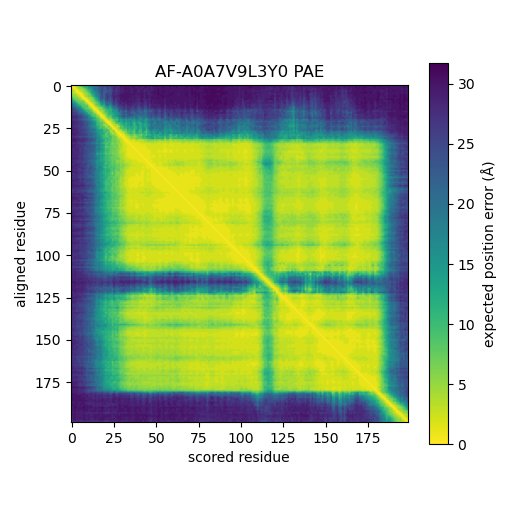3.62 98 ARG A O 1
ATOM 798 N N . GLU A 1 99 ? -3.517 -0.132 -7.390 1.00 93.19 99 GLU A N 1
ATOM 799 C CA . GLU A 1 99 ? -3.751 -1.574 -7.286 1.00 93.19 99 GLU A CA 1
ATOM 800 C C . GLU A 1 99 ? -2.428 -2.332 -7.378 1.00 93.19 99 GLU A C 1
ATOM 802 O O . GLU A 1 99 ? -2.139 -3.185 -6.537 1.00 93.19 99 GLU A O 1
ATOM 807 N N . TRP A 1 100 ? -1.561 -1.935 -8.314 1.00 95.12 100 TRP A N 1
ATOM 808 C CA . TRP A 1 100 ? -0.206 -2.475 -8.424 1.00 95.12 100 TRP A CA 1
ATOM 809 C C . TRP A 1 100 ? 0.569 -2.316 -7.110 1.00 95.12 100 TRP A C 1
ATOM 811 O O . TRP A 1 100 ? 1.134 -3.285 -6.596 1.00 95.12 100 TRP A O 1
ATOM 821 N N . MET A 1 101 ? 0.539 -1.117 -6.510 1.00 95.50 101 MET A N 1
ATOM 822 C CA . MET A 1 101 ? 1.176 -0.872 -5.212 1.00 95.50 101 MET A CA 1
ATOM 823 C C . MET A 1 101 ? 0.581 -1.736 -4.104 1.00 95.50 101 MET A C 1
ATOM 825 O O . MET A 1 101 ? 1.332 -2.208 -3.256 1.00 95.50 101 MET A O 1
ATOM 829 N N . ALA A 1 102 ? -0.733 -1.956 -4.092 1.00 94.25 102 ALA A N 1
ATOM 830 C CA . ALA A 1 102 ? -1.380 -2.792 -3.088 1.00 94.25 102 ALA A CA 1
ATOM 831 C C . ALA A 1 102 ? -0.943 -4.265 -3.189 1.00 94.25 102 ALA A C 1
ATOM 833 O O . ALA A 1 102 ? -0.777 -4.925 -2.162 1.00 94.25 102 ALA A O 1
ATOM 834 N N . ILE A 1 103 ? -0.684 -4.766 -4.400 1.00 93.50 103 ILE A N 1
ATOM 835 C CA . ILE A 1 103 ? -0.196 -6.135 -4.625 1.00 93.50 103 ILE A CA 1
ATOM 836 C C . ILE A 1 103 ? 1.249 -6.291 -4.144 1.00 93.50 103 ILE A C 1
ATOM 838 O O 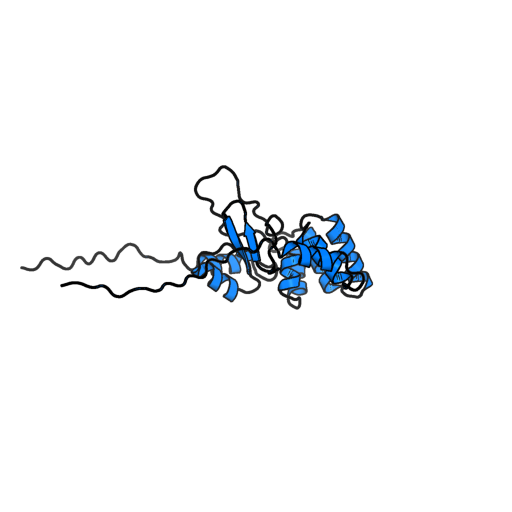. ILE A 1 103 ? 1.561 -7.244 -3.431 1.00 93.50 103 ILE A O 1
ATOM 842 N N . VAL A 1 104 ? 2.138 -5.353 -4.489 1.00 94.19 104 VAL A N 1
ATOM 843 C CA . VAL A 1 104 ? 3.564 -5.467 -4.133 1.00 94.19 104 VAL A CA 1
ATOM 844 C C . VAL A 1 104 ? 3.886 -4.960 -2.724 1.00 94.19 104 VAL A C 1
ATOM 846 O O . VAL A 1 104 ? 4.982 -5.212 -2.217 1.00 94.19 104 VAL A O 1
ATOM 849 N N . SER A 1 105 ? 2.966 -4.245 -2.076 1.00 91.81 105 SER A N 1
ATOM 850 C CA . SER A 1 105 ? 3.169 -3.650 -0.755 1.00 91.81 105 SER A CA 1
ATOM 851 C C . SER A 1 105 ? 3.407 -4.694 0.334 1.00 91.81 105 SER A C 1
ATOM 853 O O . SER A 1 105 ? 2.848 -5.789 0.335 1.00 91.81 105 SER A O 1
ATOM 855 N N . ARG A 1 106 ? 4.217 -4.295 1.316 1.00 89.81 106 ARG A N 1
ATOM 856 C CA . ARG A 1 106 ? 4.477 -5.027 2.564 1.00 89.81 106 ARG A CA 1
ATOM 857 C C . ARG A 1 106 ? 4.129 -4.180 3.789 1.00 89.81 106 ARG A C 1
ATOM 859 O O . ARG A 1 106 ? 4.708 -4.341 4.858 1.00 89.81 106 ARG A O 1
ATOM 866 N N . ALA A 1 107 ? 3.237 -3.208 3.597 1.00 86.25 107 ALA A N 1
ATOM 867 C CA . ALA A 1 107 ? 2.934 -2.186 4.584 1.00 86.25 107 ALA A CA 1
ATOM 868 C C . ALA A 1 107 ? 2.476 -2.790 5.923 1.00 86.25 107 ALA A C 1
ATOM 870 O O .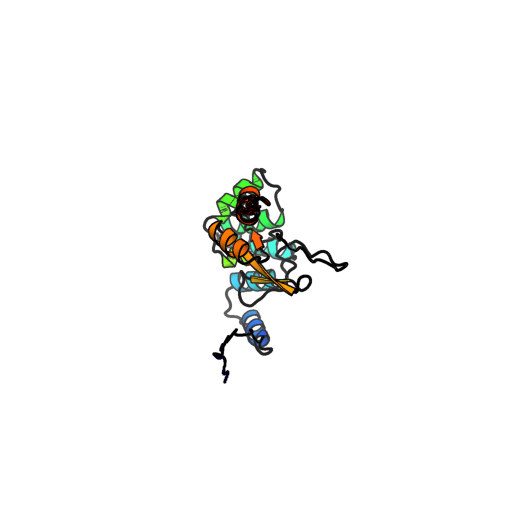 ALA A 1 107 ? 1.725 -3.768 5.935 1.00 86.25 107 ALA A O 1
ATOM 871 N N . PRO A 1 108 ? 2.890 -2.211 7.059 1.00 81.75 108 PRO A N 1
ATOM 872 C CA . PRO A 1 108 ? 2.288 -2.535 8.342 1.00 81.75 108 PRO A CA 1
ATOM 873 C C . PRO A 1 108 ? 0.809 -2.111 8.386 1.00 81.75 108 PRO A C 1
ATOM 875 O O . PRO A 1 108 ? 0.393 -1.181 7.693 1.00 81.75 108 PRO A O 1
ATOM 878 N N . ILE A 1 109 ? 0.033 -2.800 9.219 1.00 83.56 109 ILE A N 1
ATOM 879 C CA . ILE A 1 109 ? -1.389 -2.549 9.468 1.00 83.56 109 ILE A CA 1
ATOM 880 C C . ILE A 1 109 ? -1.536 -1.725 10.748 1.00 83.56 109 ILE A C 1
ATOM 882 O O . ILE A 1 109 ? -1.015 -2.116 11.798 1.00 83.56 109 ILE A O 1
ATOM 886 N N . GLU A 1 110 ? -2.321 -0.653 10.682 1.00 81.94 110 GLU A N 1
ATOM 887 C CA . GLU A 1 110 ? -2.706 0.162 11.835 1.00 81.94 110 GLU A CA 1
ATOM 888 C C . GLU A 1 110 ? -4.085 -0.226 12.393 1.00 81.94 110 GLU A C 1
ATOM 890 O O . GLU A 1 110 ? -4.951 -0.744 11.681 1.00 81.94 110 GLU A O 1
ATOM 895 N N . ARG A 1 111 ? -4.276 0.025 13.699 1.00 70.81 111 ARG A N 1
ATOM 896 C CA . ARG A 1 111 ? -5.518 -0.204 14.468 1.00 70.81 111 ARG A CA 1
ATOM 897 C C . ARG A 1 111 ? -6.057 -1.639 14.483 1.00 70.81 111 ARG A C 1
ATOM 899 O O . ARG A 1 111 ? -7.245 -1.875 14.691 1.00 70.81 111 ARG A O 1
ATOM 906 N N . CYS A 1 112 ? -5.195 -2.639 14.327 1.00 63.06 112 CYS A N 1
ATOM 907 C CA . CYS A 1 112 ? -5.600 -4.024 14.572 1.00 63.06 112 CYS A CA 1
ATOM 908 C C . CYS A 1 112 ? -5.641 -4.312 16.091 1.00 63.06 112 CYS A C 1
ATOM 910 O O . CYS A 1 112 ? -4.817 -5.059 16.623 1.00 63.06 112 CYS A O 1
ATOM 912 N N . GLU A 1 113 ? -6.578 -3.684 16.804 1.00 57.84 113 GLU A N 1
ATOM 913 C CA . GLU A 1 113 ? -6.825 -3.893 18.232 1.00 57.84 113 GLU A CA 1
ATOM 914 C C . GLU A 1 113 ? -7.861 -5.008 18.415 1.00 57.84 113 GLU A C 1
ATOM 916 O O . GLU A 1 113 ? -9.063 -4.775 18.497 1.00 57.84 113 GLU A O 1
ATOM 921 N N . ALA A 1 114 ? -7.410 -6.263 18.436 1.00 50.50 114 ALA A N 1
ATOM 922 C CA . ALA A 1 114 ? -8.274 -7.368 18.846 1.00 50.50 114 ALA A CA 1
ATOM 923 C C . ALA A 1 114 ? -8.457 -7.317 20.381 1.00 50.50 114 ALA A C 1
ATOM 925 O O . ALA A 1 114 ? -7.462 -7.490 21.092 1.00 50.50 114 ALA A O 1
ATOM 926 N N . PRO A 1 115 ? -9.676 -7.138 20.934 1.00 44.47 115 PRO A N 1
ATOM 927 C CA . PRO A 1 115 ? -9.823 -6.838 22.361 1.00 44.47 115 PRO A CA 1
ATOM 928 C C . PRO A 1 115 ? -9.637 -8.022 23.321 1.00 44.47 115 PRO A C 1
ATOM 930 O O . PRO A 1 115 ? -9.767 -7.826 24.527 1.00 44.47 115 PRO A O 1
ATOM 933 N N . THR A 1 116 ? -9.456 -9.277 22.880 1.00 46.81 116 THR A N 1
ATOM 934 C CA . THR A 1 116 ? -9.634 -10.395 23.843 1.00 46.81 116 THR A CA 1
ATOM 935 C C . THR A 1 116 ? -8.996 -11.745 23.517 1.00 46.81 116 THR A C 1
ATOM 937 O O . THR A 1 116 ? -9.224 -12.693 24.265 1.00 46.81 116 THR A O 1
ATOM 940 N N . PHE A 1 117 ? -8.182 -11.904 22.467 1.00 40.41 117 PHE A N 1
ATOM 941 C CA . PHE A 1 117 ? -7.647 -13.236 22.143 1.00 40.41 117 PHE A CA 1
ATOM 942 C C . PHE A 1 117 ? -6.159 -13.266 21.799 1.00 40.41 117 PHE A C 1
ATOM 944 O O . PHE A 1 117 ? -5.578 -12.341 21.245 1.00 40.41 117 PHE A O 1
ATOM 951 N N . ARG A 1 118 ? -5.557 -14.399 22.170 1.00 46.75 118 ARG A N 1
ATOM 952 C CA . ARG A 1 118 ? -4.134 -14.778 22.227 1.00 46.75 118 ARG A CA 1
ATOM 953 C C . ARG A 1 118 ? -3.373 -14.726 20.887 1.00 46.75 118 ARG A C 1
ATOM 955 O O . ARG A 1 118 ? -2.228 -15.164 20.834 1.00 46.75 118 ARG A O 1
ATOM 962 N N . PHE A 1 119 ? -3.978 -14.195 19.828 1.00 47.66 119 PHE A N 1
ATOM 963 C CA . PHE A 1 119 ? -3.401 -14.122 18.490 1.00 47.66 119 PHE A CA 1
ATOM 964 C C . PHE A 1 119 ? -3.213 -12.658 18.105 1.00 47.66 119 PHE A C 1
ATOM 966 O O . PHE A 1 119 ? -4.163 -11.946 17.789 1.00 47.66 119 PHE A O 1
ATOM 973 N N . ARG A 1 120 ? -1.957 -12.200 18.170 1.00 51.38 120 ARG A N 1
ATOM 974 C CA . ARG A 1 120 ? -1.562 -10.907 17.609 1.00 51.38 120 ARG A CA 1
ATOM 975 C C . ARG A 1 120 ? -1.817 -10.982 16.107 1.00 51.38 120 ARG A C 1
ATOM 977 O O . ARG A 1 120 ? -1.266 -11.856 15.445 1.00 51.38 120 ARG A O 1
ATOM 984 N N . CYS A 1 121 ? -2.658 -10.079 15.612 1.00 60.62 121 CYS A N 1
ATOM 985 C CA . CYS A 1 121 ? -2.829 -9.784 14.192 1.00 60.62 121 CYS A CA 1
ATOM 986 C C . CYS A 1 121 ? -1.462 -9.808 13.488 1.00 60.62 121 CYS A C 1
ATOM 988 O O . CYS A 1 121 ? -0.506 -9.295 14.080 1.00 60.62 121 CYS A O 1
ATOM 990 N N . PRO A 1 122 ? -1.327 -10.376 12.275 1.00 62.59 122 PRO A N 1
ATOM 991 C CA . PRO A 1 122 ? -0.016 -10.620 11.668 1.00 62.59 122 PRO A CA 1
ATOM 992 C C . PRO A 1 122 ? 0.760 -9.336 11.309 1.00 62.59 122 PRO A C 1
ATOM 994 O O . PRO A 1 122 ? 1.900 -9.407 10.868 1.00 62.59 122 PRO A O 1
ATOM 997 N N . LYS A 1 123 ? 0.177 -8.160 11.585 1.00 69.06 123 LYS A N 1
ATOM 998 C CA . LYS A 1 123 ? 0.726 -6.801 11.484 1.00 69.06 123 LYS A CA 1
ATOM 999 C C . LYS A 1 123 ? 1.184 -6.361 10.097 1.00 69.06 123 LYS A C 1
ATOM 1001 O O . LYS A 1 123 ? 1.302 -5.158 9.931 1.00 69.06 123 LYS A O 1
ATOM 1006 N N . SER A 1 124 ? 1.405 -7.243 9.127 1.00 79.00 124 SER A N 1
ATOM 1007 C CA . SER A 1 124 ? 1.746 -6.873 7.752 1.00 79.00 124 SER A CA 1
ATOM 1008 C C . SER A 1 124 ? 0.592 -7.148 6.788 1.00 79.00 124 SER A C 1
ATOM 1010 O O . SER A 1 124 ? -0.108 -8.153 6.896 1.00 79.00 124 SER A O 1
ATOM 1012 N N . TRP A 1 125 ? 0.407 -6.232 5.838 1.00 86.25 125 TRP A N 1
ATOM 1013 C CA . TRP A 1 125 ? -0.579 -6.276 4.756 1.00 86.25 125 TRP A CA 1
ATOM 1014 C C . TRP A 1 125 ? -0.510 -7.573 3.945 1.00 86.25 125 TRP A C 1
ATOM 1016 O O . TRP A 1 125 ? -1.536 -8.159 3.614 1.00 86.25 125 TRP A O 1
ATOM 1026 N N . GLU A 1 126 ? 0.708 -8.051 3.688 1.00 81.56 126 GLU A N 1
ATOM 1027 C CA . GLU A 1 126 ? 0.960 -9.303 2.973 1.00 81.56 126 GLU A CA 1
ATOM 1028 C C . GLU A 1 126 ? 0.385 -10.528 3.690 1.00 81.56 126 GLU A C 1
ATOM 1030 O O . GLU A 1 126 ? -0.129 -11.430 3.049 1.00 81.56 126 GLU A O 1
ATOM 1035 N N . ALA A 1 127 ? 0.364 -10.550 5.019 1.00 82.81 127 ALA A N 1
ATOM 1036 C CA . ALA A 1 127 ? -0.107 -11.713 5.765 1.00 82.81 127 ALA A CA 1
ATOM 1037 C C . ALA A 1 127 ? -1.645 -11.816 5.868 1.00 82.81 127 ALA A C 1
ATOM 1039 O O . ALA A 1 127 ? -2.164 -12.634 6.632 1.00 82.81 127 ALA A O 1
ATOM 1040 N N . LEU A 1 128 ? -2.383 -10.960 5.155 1.00 86.38 128 LEU A N 1
ATOM 1041 C CA . LEU A 1 128 ? -3.842 -10.962 5.113 1.00 86.38 128 LEU A CA 1
ATOM 1042 C C . LEU A 1 128 ? -4.366 -11.735 3.903 1.00 86.38 128 LEU A C 1
ATOM 1044 O O . LEU A 1 128 ? -3.773 -11.702 2.824 1.00 86.38 128 LEU A O 1
ATOM 1048 N N . THR A 1 129 ? -5.532 -12.358 4.071 1.00 87.88 129 THR A N 1
ATOM 1049 C CA . THR A 1 129 ? -6.223 -13.069 2.995 1.00 87.88 129 THR A CA 1
ATOM 1050 C C . THR A 1 129 ? -6.617 -12.085 1.895 1.00 87.88 129 THR A C 1
ATOM 1052 O O . THR A 1 129 ? -7.311 -11.101 2.157 1.00 87.88 129 THR A O 1
ATOM 1055 N N . SER A 1 130 ? -6.157 -12.344 0.673 1.00 87.31 130 SER A N 1
ATOM 1056 C CA . SER A 1 130 ? -6.520 -11.567 -0.514 1.00 87.31 130 SER A CA 1
ATOM 1057 C C . SER A 1 130 ? -8.026 -11.635 -0.784 1.00 87.31 130 SER A C 1
ATOM 1059 O O . SER A 1 130 ? -8.669 -12.639 -0.480 1.00 87.31 130 SER A O 1
ATOM 1061 N N . THR A 1 131 ? -8.579 -10.556 -1.333 1.00 88.94 131 THR A N 1
ATOM 1062 C CA . THR A 1 131 ? -9.958 -10.494 -1.842 1.00 88.94 131 THR A CA 1
ATOM 1063 C C . THR A 1 131 ? -9.929 -10.177 -3.338 1.00 88.94 131 THR A C 1
ATOM 1065 O O . THR A 1 131 ? -8.845 -10.025 -3.910 1.00 88.94 131 THR A O 1
ATOM 1068 N N . ASP A 1 132 ? -11.098 -10.058 -3.961 1.00 85.56 132 ASP A N 1
ATOM 1069 C CA . ASP A 1 132 ? -11.216 -9.705 -5.381 1.00 85.56 132 ASP A CA 1
ATOM 1070 C C . ASP A 1 132 ? -10.779 -8.259 -5.665 1.00 85.56 132 ASP A C 1
ATOM 1072 O O . ASP A 1 132 ? -10.345 -7.942 -6.771 1.00 85.56 132 ASP A O 1
ATOM 1076 N N . ASP A 1 133 ? -10.839 -7.384 -4.656 1.00 90.25 133 ASP A N 1
ATOM 1077 C CA . ASP A 1 133 ? -10.274 -6.038 -4.725 1.00 90.25 133 ASP A CA 1
ATOM 1078 C C . ASP A 1 133 ? -8.818 -6.078 -4.219 1.00 90.25 133 ASP A C 1
ATOM 1080 O O . ASP A 1 133 ? -8.585 -6.347 -3.036 1.00 90.25 133 ASP A O 1
ATOM 1084 N N . PRO A 1 134 ? -7.808 -5.779 -5.060 1.00 90.31 134 PRO A N 1
ATOM 1085 C CA . PRO A 1 134 ? -6.398 -5.829 -4.664 1.00 90.31 134 PRO A CA 1
ATOM 1086 C C . PRO A 1 134 ? -6.044 -4.824 -3.556 1.00 90.31 134 PRO A C 1
ATOM 1088 O O . PRO A 1 134 ? -5.018 -4.971 -2.888 1.00 90.31 134 PRO A O 1
ATOM 1091 N N . THR A 1 135 ? -6.887 -3.811 -3.345 1.00 94.56 135 THR A N 1
ATOM 1092 C CA . THR A 1 135 ? -6.739 -2.759 -2.333 1.00 94.56 135 THR A CA 1
ATOM 1093 C C . THR A 1 135 ? -7.504 -3.054 -1.043 1.00 94.56 135 THR A C 1
ATOM 1095 O O . THR A 1 135 ? -7.428 -2.267 -0.094 1.00 94.56 135 THR A O 1
ATOM 1098 N N . VAL A 1 136 ? -8.173 -4.211 -0.963 1.00 93.75 136 VAL A N 1
ATOM 1099 C CA . VAL A 1 136 ? -8.869 -4.701 0.228 1.00 93.75 136 VAL A CA 1
ATOM 1100 C C . VAL A 1 136 ? -8.405 -6.117 0.556 1.00 93.75 136 VAL A C 1
ATOM 1102 O O . VAL A 1 136 ? -8.398 -7.021 -0.276 1.00 93.75 136 VAL A O 1
ATOM 1105 N N . ARG A 1 137 ? -8.027 -6.341 1.813 1.00 91.56 137 ARG A N 1
ATOM 1106 C CA . ARG A 1 137 ? -7.690 -7.678 2.315 1.00 91.56 137 ARG A CA 1
ATOM 1107 C C . ARG A 1 137 ? -8.490 -8.011 3.559 1.00 91.56 137 ARG A C 1
ATOM 1109 O O . ARG A 1 137 ? -8.854 -7.127 4.330 1.00 91.56 137 ARG A O 1
ATOM 1116 N N . PHE A 1 138 ? -8.742 -9.292 3.784 1.00 89.12 138 PHE A N 1
ATOM 1117 C CA . PHE A 1 138 ? -9.465 -9.763 4.955 1.00 89.12 138 PHE A CA 1
ATOM 1118 C C . PHE A 1 138 ? -8.504 -10.268 6.031 1.00 89.12 138 PHE A C 1
ATOM 1120 O O . PHE A 1 138 ? -7.641 -11.116 5.793 1.00 89.12 138 PHE A O 1
ATOM 1127 N N . CYS A 1 139 ? -8.673 -9.774 7.255 1.00 87.00 139 CYS A N 1
ATOM 1128 C CA . CYS A 1 139 ? -7.937 -10.274 8.406 1.00 87.00 139 CYS A CA 1
ATOM 1129 C C . CYS A 1 139 ? -8.766 -11.319 9.154 1.00 87.00 139 CYS A C 1
ATOM 1131 O O . CYS A 1 139 ? -9.723 -10.980 9.845 1.00 87.00 139 CYS A O 1
ATOM 1133 N N . GLY A 1 140 ? -8.351 -12.588 9.112 1.00 80.94 140 GLY A N 1
ATOM 1134 C CA . GLY A 1 140 ? -9.015 -13.660 9.865 1.00 80.94 140 GLY A CA 1
ATOM 1135 C C . GLY A 1 140 ? -8.956 -13.499 11.392 1.00 80.94 140 GLY A C 1
ATOM 1136 O O . GLY A 1 140 ? -9.800 -14.050 12.095 1.00 80.94 140 GLY A O 1
ATOM 1137 N N . ALA A 1 141 ? -7.995 -12.725 11.918 1.00 79.88 141 ALA A N 1
ATOM 1138 C CA . ALA A 1 141 ? -7.827 -12.521 13.358 1.00 79.88 141 ALA A CA 1
ATOM 1139 C C . ALA A 1 141 ? -8.832 -11.512 13.940 1.00 79.88 141 ALA A C 1
ATOM 1141 O O . ALA A 1 141 ? -9.478 -11.808 14.944 1.00 79.88 141 ALA A O 1
ATOM 1142 N N . CYS A 1 142 ? -8.983 -10.334 13.321 1.00 77.94 142 CYS A N 1
ATOM 1143 C CA . CYS A 1 142 ? -9.986 -9.345 13.739 1.00 77.94 142 CYS A CA 1
ATOM 1144 C C . CYS A 1 142 ? -11.342 -9.523 13.032 1.00 77.94 142 CYS A C 1
ATOM 1146 O O . CYS A 1 142 ? -12.331 -8.954 13.482 1.00 77.94 142 CYS A O 1
ATOM 1148 N N . ARG A 1 143 ? -11.399 -10.368 11.990 1.00 85.56 143 ARG A N 1
ATOM 1149 C CA . ARG A 1 143 ? -12.566 -10.642 11.134 1.00 85.56 143 ARG A CA 1
ATOM 1150 C C . ARG A 1 143 ? -13.132 -9.392 10.458 1.00 85.56 143 ARG A C 1
ATOM 1152 O O . ARG A 1 143 ? -14.345 -9.261 10.313 1.00 85.56 143 ARG A O 1
ATOM 1159 N N . SER A 1 144 ? -12.239 -8.505 10.037 1.00 86.69 144 SER A N 1
ATOM 1160 C CA . SER A 1 144 ? -12.580 -7.251 9.372 1.00 86.69 144 SER A CA 1
ATOM 1161 C C . SER A 1 144 ? -11.760 -7.068 8.102 1.00 86.69 144 SER A C 1
ATOM 1163 O O . SER A 1 144 ? -10.644 -7.584 7.982 1.00 86.69 144 SER A O 1
ATOM 1165 N N . ASN A 1 145 ? -12.314 -6.284 7.178 1.00 92.12 145 ASN A N 1
ATOM 1166 C CA . ASN A 1 145 ? -11.584 -5.795 6.016 1.00 92.12 145 ASN A CA 1
ATOM 1167 C C . ASN A 1 145 ? -10.535 -4.764 6.446 1.00 92.12 145 ASN A C 1
ATOM 1169 O O . ASN A 1 145 ? -10.795 -3.901 7.290 1.00 92.12 145 ASN A O 1
ATOM 1173 N N . VAL A 1 146 ? -9.363 -4.864 5.832 1.00 91.94 146 VAL A N 1
ATOM 1174 C CA . VAL A 1 146 ? -8.250 -3.928 5.933 1.00 91.94 146 VAL A CA 1
ATOM 1175 C C . VAL A 1 146 ? -8.098 -3.252 4.577 1.00 91.94 146 VAL A C 1
ATOM 1177 O O . VAL A 1 146 ? -8.094 -3.930 3.549 1.00 91.94 146 VAL A O 1
ATOM 1180 N N . TYR A 1 147 ? -7.973 -1.930 4.579 1.00 94.50 147 TYR A N 1
ATOM 1181 C CA . TYR A 1 147 ? -7.964 -1.114 3.365 1.00 94.50 147 TYR A CA 1
ATOM 1182 C C . TYR A 1 147 ? -6.573 -0.535 3.103 1.00 94.50 147 TYR A C 1
ATOM 1184 O O . TYR A 1 147 ? -5.913 -0.043 4.021 1.00 94.50 147 TYR A O 1
ATOM 1192 N N . PHE A 1 148 ? -6.118 -0.595 1.854 1.00 95.62 148 PHE A N 1
ATOM 1193 C CA . PHE A 1 148 ? -4.848 -0.010 1.438 1.00 95.62 148 PHE A CA 1
ATOM 1194 C C . PHE A 1 148 ? -5.023 1.472 1.093 1.00 95.62 148 PHE A C 1
ATOM 1196 O O . PHE A 1 148 ? -5.654 1.824 0.092 1.00 95.62 148 PHE A O 1
ATOM 1203 N N . CYS A 1 149 ? -4.436 2.347 1.909 1.00 95.56 149 CYS A N 1
ATOM 1204 C CA . CYS A 1 149 ? -4.498 3.793 1.716 1.00 95.56 149 CYS A CA 1
ATOM 1205 C C . CYS A 1 149 ? -3.227 4.297 1.033 1.00 95.56 149 CYS A C 1
ATOM 1207 O O . CYS A 1 149 ? -2.109 4.104 1.515 1.00 95.56 149 CYS A O 1
ATOM 1209 N N . SER A 1 150 ? -3.403 4.991 -0.081 1.00 94.12 150 SER A N 1
ATOM 1210 C CA . SER A 1 150 ? -2.351 5.611 -0.885 1.00 94.12 150 SER A CA 1
ATOM 1211 C C . SER A 1 150 ? -2.309 7.136 -0.764 1.00 94.12 150 SER A C 1
ATOM 1213 O O . SER A 1 150 ? -1.311 7.748 -1.148 1.00 94.12 150 SER A O 1
ATOM 1215 N N . THR A 1 151 ? -3.355 7.741 -0.194 1.00 94.75 151 THR A N 1
ATOM 1216 C CA . THR A 1 151 ? -3.503 9.188 0.009 1.00 94.75 151 THR A CA 1
ATOM 1217 C C . THR A 1 151 ? -4.004 9.505 1.426 1.00 94.75 151 THR A C 1
ATOM 1219 O O . THR A 1 151 ? -4.672 8.683 2.047 1.00 94.75 151 THR A O 1
ATOM 1222 N N . LEU A 1 152 ? -3.706 10.702 1.950 1.00 94.19 152 LEU A N 1
ATOM 1223 C CA . LEU A 1 152 ? -4.225 11.144 3.257 1.00 94.19 152 LEU A CA 1
ATOM 1224 C C . LEU A 1 152 ? -5.766 11.257 3.303 1.00 94.19 152 LEU A C 1
ATOM 1226 O O . LEU A 1 152 ? -6.344 10.856 4.308 1.00 94.19 152 LEU A O 1
ATOM 1230 N N . PRO A 1 153 ? -6.468 11.713 2.244 1.00 94.81 153 PRO A N 1
ATOM 1231 C CA . PRO A 1 153 ? -7.931 11.666 2.215 1.00 94.81 153 PRO A CA 1
ATOM 1232 C C . PRO A 1 153 ? -8.517 10.261 2.410 1.00 94.81 153 PRO A C 1
ATOM 1234 O O . PRO A 1 153 ? -9.453 10.114 3.187 1.00 94.81 153 PRO A O 1
ATOM 1237 N N . GLU A 1 154 ? -7.942 9.226 1.782 1.00 94.75 154 GLU A N 1
ATOM 1238 C CA . GLU A 1 154 ? -8.366 7.832 2.013 1.00 94.75 154 GLU A CA 1
ATOM 1239 C C . GLU A 1 154 ? -8.122 7.414 3.471 1.00 94.75 154 GLU A C 1
ATOM 1241 O O . GLU A 1 154 ? -8.954 6.746 4.080 1.00 94.75 154 GLU A O 1
ATOM 1246 N N . VAL A 1 155 ? -6.984 7.815 4.057 1.00 93.62 155 VAL A N 1
ATOM 1247 C CA . VAL A 1 155 ? -6.694 7.558 5.477 1.00 93.62 155 VAL A CA 1
ATOM 1248 C C . VAL A 1 155 ? -7.787 8.146 6.367 1.00 93.62 155 VAL A C 1
ATOM 1250 O O . VAL A 1 155 ? -8.317 7.421 7.207 1.00 93.62 155 VAL A O 1
ATOM 1253 N N . ARG A 1 156 ? -8.164 9.411 6.148 1.00 92.94 156 ARG A N 1
ATOM 1254 C CA . ARG A 1 156 ? -9.225 10.090 6.904 1.00 92.94 156 ARG A CA 1
ATOM 1255 C C . ARG A 1 156 ? -10.577 9.396 6.751 1.00 92.94 156 ARG A C 1
ATOM 1257 O O . ARG A 1 156 ? -11.227 9.104 7.749 1.00 92.94 156 ARG A O 1
ATOM 1264 N N . GLU A 1 157 ? -10.972 9.074 5.522 1.00 93.50 157 GLU A N 1
ATOM 1265 C CA . GLU A 1 157 ? -12.238 8.381 5.245 1.00 93.50 157 GLU A CA 1
ATOM 1266 C C . GLU A 1 157 ? -12.331 7.049 6.010 1.00 93.50 157 GLU A C 1
ATOM 1268 O O . GLU A 1 157 ? -13.339 6.732 6.648 1.00 93.50 157 GLU A O 1
ATOM 1273 N N . HIS A 1 158 ? -11.256 6.259 5.992 1.00 92.69 158 HIS A N 1
ATOM 1274 C CA . HIS A 1 158 ? -11.222 4.989 6.710 1.00 92.69 158 HIS A CA 1
ATOM 1275 C C . HIS A 1 158 ? -11.111 5.159 8.231 1.00 92.69 158 HIS A C 1
ATOM 1277 O O . HIS A 1 158 ? -11.630 4.310 8.965 1.00 92.69 158 HIS A O 1
ATOM 1283 N N . ALA A 1 159 ? -10.484 6.237 8.707 1.00 89.12 159 ALA A N 1
ATOM 1284 C CA . ALA A 1 159 ? -10.415 6.583 10.123 1.00 89.12 159 ALA A CA 1
ATOM 1285 C C . ALA A 1 159 ? -11.800 6.906 10.701 1.00 89.12 159 ALA A C 1
ATOM 1287 O O . ALA A 1 159 ? -12.177 6.324 11.721 1.00 89.12 159 ALA A O 1
ATOM 1288 N N . GLU A 1 160 ? -12.586 7.741 10.012 1.00 89.44 160 GLU A N 1
ATOM 1289 C CA . GLU A 1 160 ? -13.960 8.112 10.391 1.00 89.44 160 GLU A CA 1
ATOM 1290 C C . GLU A 1 160 ? -14.881 6.885 10.486 1.00 89.44 160 GLU A C 1
ATOM 1292 O O . GLU A 1 160 ? -15.704 6.772 11.394 1.00 89.44 160 GLU A O 1
ATOM 1297 N N . ALA A 1 161 ? -14.698 5.915 9.586 1.00 88.31 161 ALA A N 1
ATOM 1298 C CA . ALA A 1 161 ? -15.441 4.654 9.578 1.00 88.31 161 ALA A CA 1
ATOM 1299 C C . ALA A 1 161 ? -14.887 3.586 10.544 1.00 88.31 161 ALA A C 1
ATOM 1301 O O . ALA A 1 161 ? -15.363 2.448 10.551 1.00 88.31 161 ALA A O 1
ATOM 1302 N N . LEU A 1 162 ? -13.861 3.921 11.328 1.00 86.88 162 LEU A N 1
ATOM 1303 C CA . LEU A 1 162 ? -13.163 3.036 12.258 1.00 86.88 162 LEU A CA 1
ATOM 1304 C C . LEU A 1 162 ? -12.608 1.738 11.630 1.00 86.88 162 LEU A C 1
ATOM 1306 O O . LEU A 1 162 ? -12.601 0.676 12.257 1.00 86.88 162 LEU A O 1
ATOM 1310 N N . ARG A 1 163 ? -12.145 1.805 10.377 1.00 88.50 163 ARG A N 1
ATOM 1311 C CA . ARG A 1 163 ? -11.670 0.647 9.597 1.00 88.50 163 ARG A CA 1
ATOM 1312 C C . ARG A 1 163 ? -10.168 0.427 9.764 1.00 88.50 163 ARG A C 1
ATOM 1314 O O . ARG A 1 163 ? -9.409 1.387 9.820 1.00 88.50 163 ARG A O 1
ATOM 1321 N N . CYS A 1 164 ? -9.722 -0.830 9.784 1.00 90.12 164 CYS A N 1
ATOM 1322 C CA . CYS A 1 164 ? -8.294 -1.170 9.750 1.00 90.12 164 CYS A CA 1
ATOM 1323 C C . CYS A 1 164 ? -7.666 -0.722 8.420 1.00 90.12 164 CYS A C 1
ATOM 1325 O O . CYS A 1 164 ? -8.268 -0.908 7.361 1.00 90.12 164 CYS A O 1
ATOM 1327 N N . VAL A 1 165 ? -6.446 -0.188 8.464 1.00 91.94 165 VAL A N 1
ATOM 1328 C CA . VAL A 1 165 ? -5.771 0.363 7.277 1.00 91.94 165 VAL A CA 1
ATOM 1329 C C . VAL A 1 165 ? -4.321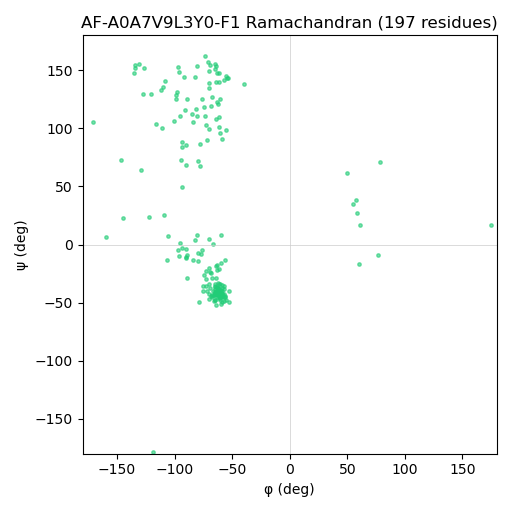 -0.087 7.182 1.00 91.94 165 VAL A C 1
ATOM 1331 O O . VAL A 1 165 ? -3.671 -0.348 8.193 1.00 91.94 165 VAL A O 1
ATOM 1334 N N . ALA A 1 166 ? -3.806 -0.151 5.959 1.00 93.31 166 ALA A N 1
ATOM 1335 C CA . ALA A 1 166 ? -2.385 -0.272 5.670 1.00 93.31 166 ALA A CA 1
ATOM 1336 C C . ALA A 1 166 ? -1.940 0.927 4.828 1.00 93.31 166 ALA A C 1
ATOM 1338 O O . ALA A 1 166 ? -2.556 1.245 3.810 1.00 93.31 166 ALA A O 1
ATOM 1339 N N . PHE A 1 167 ? -0.869 1.598 5.247 1.00 93.12 167 PHE A N 1
ATOM 1340 C CA . PHE A 1 167 ? -0.389 2.801 4.568 1.00 93.12 167 PHE A CA 1
ATOM 1341 C C . PHE A 1 167 ? 0.609 2.460 3.469 1.00 93.12 167 PHE A C 1
ATOM 1343 O O . PHE A 1 167 ? 1.640 1.834 3.714 1.00 93.12 167 PHE A O 1
ATOM 1350 N N . SER A 1 168 ? 0.335 2.930 2.257 1.00 93.81 168 SER A N 1
ATOM 1351 C CA . SER A 1 168 ? 1.289 2.887 1.156 1.00 93.81 168 SER A CA 1
ATOM 1352 C C . SER A 1 168 ? 2.597 3.569 1.543 1.00 93.81 168 SER A C 1
ATOM 1354 O O . SER A 1 168 ? 2.600 4.611 2.201 1.00 93.81 168 SER A O 1
ATOM 1356 N N . ALA A 1 169 ? 3.715 3.042 1.042 1.00 91.25 169 ALA A N 1
ATOM 1357 C CA . ALA A 1 169 ? 5.030 3.654 1.221 1.00 91.25 169 ALA A CA 1
ATOM 1358 C C . ALA A 1 169 ? 5.122 5.083 0.647 1.00 91.25 169 ALA A C 1
ATOM 1360 O O . ALA A 1 169 ? 6.034 5.822 1.017 1.00 91.25 169 ALA A O 1
ATOM 1361 N N . ARG A 1 170 ? 4.167 5.487 -0.208 1.00 91.31 170 ARG A N 1
ATOM 1362 C CA . ARG A 1 170 ? 3.984 6.873 -0.680 1.00 91.31 170 ARG A CA 1
ATOM 1363 C C . ARG A 1 170 ? 3.744 7.854 0.454 1.00 91.31 170 ARG A C 1
ATOM 1365 O O . ARG A 1 170 ? 4.169 9.005 0.379 1.00 91.31 170 ARG A O 1
ATOM 1372 N N . LEU A 1 171 ? 3.047 7.406 1.490 1.00 92.06 171 LEU A N 1
ATOM 1373 C CA . LEU A 1 171 ? 2.703 8.235 2.624 1.00 92.06 171 LEU A CA 1
ATOM 1374 C C . LEU A 1 171 ? 3.877 8.296 3.599 1.00 92.06 171 LEU A C 1
ATOM 1376 O O . LEU A 1 171 ? 4.632 7.341 3.815 1.00 92.06 171 LEU A O 1
ATOM 1380 N N . SER A 1 172 ? 4.040 9.465 4.209 1.00 91.12 172 SER A N 1
ATOM 1381 C CA . SER A 1 172 ? 4.818 9.560 5.434 1.00 91.12 172 SER A CA 1
ATOM 1382 C C . SER A 1 172 ? 4.046 8.813 6.522 1.00 91.12 172 SER A C 1
ATOM 1384 O O . SER A 1 172 ? 2.858 9.071 6.714 1.00 91.12 172 SER A O 1
ATOM 1386 N N . ARG A 1 173 ? 4.695 7.867 7.218 1.00 88.56 173 ARG A N 1
ATOM 1387 C CA . ARG A 1 173 ? 4.026 7.108 8.284 1.00 88.56 173 ARG A CA 1
ATOM 1388 C C . ARG A 1 173 ? 3.529 8.041 9.387 1.00 88.56 173 ARG A C 1
ATOM 1390 O O . ARG A 1 173 ? 2.427 7.846 9.872 1.00 88.56 173 ARG A O 1
ATOM 1397 N N . ALA A 1 174 ? 4.321 9.053 9.745 1.00 89.19 174 ALA A N 1
ATOM 1398 C CA . ALA A 1 174 ? 3.945 10.046 10.748 1.00 89.19 174 ALA A CA 1
ATOM 1399 C C . ALA A 1 174 ? 2.673 10.803 10.341 1.00 89.19 174 ALA A C 1
ATOM 1401 O O . ALA A 1 174 ? 1.705 10.796 11.085 1.00 89.19 174 ALA A O 1
ATOM 1402 N N . SER A 1 175 ? 2.635 11.349 9.123 1.00 90.62 175 SER A N 1
ATOM 1403 C CA . SER A 1 175 ? 1.471 12.093 8.624 1.00 90.62 175 SER A CA 1
ATOM 1404 C C . SER A 1 175 ? 0.238 11.208 8.464 1.00 90.62 175 SER A C 1
ATOM 1406 O O . SER A 1 175 ? -0.868 11.663 8.707 1.00 90.62 175 SER A O 1
ATOM 1408 N N . ALA A 1 176 ? 0.409 9.948 8.054 1.00 91.06 176 ALA A N 1
ATOM 1409 C CA . ALA A 1 176 ? -0.704 9.012 7.954 1.00 91.06 176 ALA A CA 1
ATOM 1410 C C . ALA A 1 176 ? -1.255 8.619 9.335 1.00 91.06 176 ALA A C 1
ATOM 1412 O O . ALA A 1 176 ? -2.462 8.502 9.479 1.00 91.06 176 ALA A O 1
ATOM 1413 N N . ILE A 1 177 ? -0.399 8.450 10.350 1.00 89.06 177 ILE A N 1
ATOM 1414 C CA . ILE A 1 177 ? -0.840 8.212 11.733 1.00 89.06 177 ILE A CA 1
ATOM 1415 C C . ILE A 1 177 ? -1.565 9.440 12.280 1.00 89.06 177 ILE A C 1
ATOM 1417 O O . ILE A 1 177 ? -2.666 9.296 12.789 1.00 89.06 177 ILE A O 1
ATOM 1421 N N . GLU A 1 178 ? -0.987 10.635 12.130 1.00 89.12 178 GLU A N 1
ATOM 1422 C CA . GLU A 1 178 ? -1.635 11.889 12.534 1.00 89.12 178 GLU A CA 1
ATOM 1423 C C . GLU A 1 178 ? -3.028 11.998 11.908 1.00 89.12 178 GLU A C 1
ATOM 1425 O O . GLU A 1 178 ? -4.004 12.176 12.627 1.00 89.12 178 GLU A O 1
ATOM 1430 N N . GLU A 1 179 ? -3.124 11.779 10.593 1.00 90.50 179 GLU A N 1
ATOM 1431 C CA . GLU A 1 179 ? -4.387 11.820 9.858 1.00 90.50 179 GLU A CA 1
ATOM 1432 C C . GLU A 1 179 ? -5.405 10.786 10.347 1.00 90.50 179 GLU A C 1
ATOM 1434 O O . GLU A 1 179 ? -6.601 11.058 10.421 1.00 90.50 179 GLU A O 1
ATOM 1439 N N . TYR A 1 180 ? -4.927 9.595 10.687 1.00 85.44 180 TYR A N 1
ATOM 1440 C CA . TYR A 1 180 ? -5.767 8.503 11.145 1.00 85.44 180 TYR A CA 1
ATOM 1441 C C . TYR A 1 180 ? -6.263 8.695 12.589 1.00 85.44 180 TYR A C 1
ATOM 1443 O O . TYR A 1 180 ? -7.401 8.348 12.904 1.00 85.44 180 TYR A O 1
ATOM 1451 N N . ASP A 1 181 ? -5.436 9.283 13.451 1.00 84.81 181 ASP A N 1
ATOM 1452 C CA . ASP A 1 181 ? -5.720 9.494 14.874 1.00 84.81 181 ASP A CA 1
ATOM 1453 C C . ASP A 1 181 ? -6.418 10.840 15.152 1.00 84.81 181 ASP A C 1
ATOM 1455 O O . ASP A 1 181 ? -6.814 11.113 16.287 1.00 84.81 181 ASP A O 1
ATOM 1459 N N . HIS A 1 182 ? -6.628 11.689 14.135 1.00 70.50 182 HIS A N 1
ATOM 1460 C CA . HIS A 1 182 ? -7.244 13.017 14.283 1.00 70.50 182 HIS A CA 1
ATOM 1461 C C . HIS A 1 182 ? -8.641 13.021 14.940 1.00 70.50 182 HIS A C 1
ATOM 1463 O O . HIS A 1 182 ? -9.091 14.077 15.379 1.00 70.50 182 HIS A O 1
ATOM 1469 N N . GLY A 1 183 ? -9.308 11.869 15.070 1.00 53.56 183 GLY A N 1
ATOM 1470 C CA . GLY A 1 183 ? -10.588 11.726 15.773 1.00 53.56 183 GLY A CA 1
ATOM 1471 C C . GLY A 1 183 ? -10.518 11.652 17.307 1.00 53.56 183 GLY A C 1
ATOM 1472 O O . GLY A 1 183 ? -11.574 11.669 17.932 1.00 53.56 183 GLY A O 1
ATOM 1473 N N . ASP A 1 184 ? -9.327 11.573 17.917 1.00 50.03 184 ASP A N 1
ATOM 1474 C CA . ASP A 1 184 ? -9.169 11.384 19.377 1.00 50.03 184 ASP A CA 1
ATOM 1475 C C . ASP A 1 184 ? -8.724 12.658 20.128 1.00 50.03 184 ASP A C 1
ATOM 1477 O O . ASP A 1 184 ? -8.437 12.640 21.327 1.00 50.03 184 ASP A O 1
ATOM 1481 N N . THR A 1 185 ? -8.684 13.804 19.437 1.00 45.31 185 THR A N 1
ATOM 1482 C CA . THR A 1 185 ? -8.333 15.096 20.048 1.00 45.31 185 THR A CA 1
ATOM 1483 C C . THR A 1 185 ? -9.611 15.899 20.322 1.00 45.31 185 THR A C 1
ATOM 1485 O O . THR A 1 185 ? -10.219 16.428 19.401 1.00 45.31 185 THR A O 1
ATOM 1488 N N . GLU A 1 186 ? -9.994 15.977 21.602 1.00 43.41 186 GLU A N 1
ATOM 1489 C CA . GLU A 1 186 ? -11.087 16.783 22.191 1.00 43.41 186 GLU A CA 1
ATOM 1490 C C . GLU A 1 186 ? -12.539 16.274 22.053 1.00 43.41 186 GLU A C 1
ATOM 1492 O O . GLU A 1 186 ? -13.412 16.935 21.498 1.00 43.41 186 GLU A O 1
ATOM 1497 N N . VAL A 1 187 ? -12.876 15.200 22.777 1.00 43.62 187 VAL A N 1
ATOM 1498 C CA . VAL A 1 187 ? -14.085 15.265 23.622 1.00 43.62 187 VAL A CA 1
ATOM 1499 C C . VAL A 1 187 ? -13.621 15.689 25.011 1.00 43.62 187 VAL A C 1
ATOM 1501 O O . VAL A 1 187 ? -13.269 14.866 25.855 1.00 43.62 187 VAL A O 1
ATOM 1504 N N . LEU A 1 188 ? -13.554 17.003 25.228 1.00 44.34 188 LEU A N 1
ATOM 1505 C CA . LEU A 1 188 ? -13.373 17.586 26.552 1.00 44.34 188 LEU A CA 1
ATOM 1506 C C . LEU A 1 188 ? -14.577 17.175 27.411 1.00 44.34 188 LEU A C 1
ATOM 1508 O O . LEU A 1 188 ? -15.683 17.695 27.302 1.00 44.34 188 LEU A O 1
ATOM 1512 N N . MET A 1 189 ? -14.339 16.170 28.244 1.00 42.91 189 MET A N 1
ATOM 1513 C CA . MET A 1 189 ? -15.183 15.738 29.346 1.00 42.91 189 MET A CA 1
ATOM 1514 C C . MET A 1 189 ? -15.356 16.926 30.308 1.00 42.91 189 MET A C 1
ATOM 1516 O O . MET A 1 189 ? -14.509 17.133 31.175 1.00 42.91 189 MET A O 1
ATOM 1520 N N . GLY A 1 190 ? -16.393 17.753 30.128 1.00 50.69 190 GLY A N 1
ATOM 1521 C CA . GLY A 1 190 ? -16.519 18.937 30.979 1.00 50.69 190 GLY A CA 1
ATOM 1522 C C . GLY A 1 190 ? -17.616 19.969 30.728 1.00 50.69 190 GLY A C 1
ATOM 1523 O O . GLY A 1 190 ? -17.488 21.032 31.315 1.00 50.69 190 GLY A O 1
ATOM 1524 N N . ASP A 1 191 ? -18.686 19.705 29.976 1.00 47.47 191 ASP A N 1
ATOM 1525 C CA . ASP A 1 191 ? -19.897 20.545 30.059 1.00 47.47 191 ASP A CA 1
ATOM 1526 C C . ASP A 1 191 ? -20.890 19.917 31.049 1.00 47.47 191 ASP A C 1
ATOM 1528 O O . ASP A 1 191 ? -21.906 19.323 30.687 1.00 47.47 191 ASP A O 1
ATOM 1532 N N . ILE A 1 192 ? -20.556 20.009 32.340 1.00 56.09 192 ILE A N 1
ATOM 1533 C CA . ILE A 1 192 ? -21.571 20.011 33.396 1.00 56.09 192 ILE A CA 1
ATOM 1534 C C . ILE A 1 192 ? -22.034 21.458 33.485 1.00 56.09 192 ILE A C 1
ATOM 1536 O O . ILE A 1 192 ? -21.298 22.293 34.002 1.00 56.09 192 ILE A O 1
ATOM 1540 N N . ASP A 1 193 ? -23.227 21.745 32.978 1.00 49.12 193 ASP A N 1
ATOM 1541 C CA . ASP A 1 193 ? -23.926 23.007 33.207 1.00 49.12 193 ASP A CA 1
ATOM 1542 C C . ASP A 1 193 ? -24.249 23.133 34.713 1.00 49.12 193 ASP A C 1
ATOM 1544 O O . ASP A 1 193 ? -25.094 22.383 35.217 1.00 49.12 193 ASP A O 1
ATOM 1548 N N . PRO A 1 194 ? -23.581 24.006 35.495 1.00 51.91 194 PRO A N 1
ATOM 1549 C CA . PRO A 1 194 ? -23.926 24.236 36.888 1.00 51.91 194 PRO A CA 1
ATOM 1550 C C . PRO A 1 194 ? -24.955 25.368 36.915 1.00 51.91 194 PRO A C 1
ATOM 1552 O O . PRO A 1 194 ? -24.645 26.496 37.296 1.00 51.91 194 PRO A O 1
ATOM 1555 N N . GLY A 1 195 ? -26.155 25.091 36.411 1.00 55.09 195 GLY A N 1
ATOM 1556 C CA . GLY A 1 195 ? -27.051 26.159 35.980 1.00 55.09 195 GLY A CA 1
ATOM 1557 C C . GLY A 1 195 ? -28.535 25.934 36.208 1.00 55.09 195 GLY A C 1
ATOM 1558 O O . GLY A 1 195 ? -29.313 26.562 35.506 1.00 55.09 195 GLY A O 1
ATOM 1559 N N . PHE A 1 196 ? -28.963 25.083 37.147 1.00 48.50 196 PHE A N 1
ATOM 1560 C CA . PHE A 1 196 ? -30.387 24.987 37.503 1.00 48.50 196 PHE A CA 1
ATOM 1561 C C . PHE A 1 196 ? -30.594 24.666 38.992 1.00 48.50 196 PHE A C 1
ATOM 1563 O O . PHE A 1 196 ? -30.977 23.563 39.366 1.00 48.50 196 PHE A O 1
ATOM 1570 N N . ASP A 1 197 ? -30.344 25.660 39.843 1.00 53.59 197 ASP A N 1
ATOM 1571 C CA . ASP A 1 197 ? -31.095 25.823 41.091 1.00 53.59 197 ASP A CA 1
ATOM 1572 C C . ASP A 1 197 ? -31.954 27.087 40.915 1.00 53.59 197 ASP A C 1
ATOM 1574 O O . ASP A 1 197 ? -31.456 28.215 40.957 1.00 53.59 197 ASP A O 1
ATOM 1578 N N . GLU A 1 198 ? -33.238 26.881 40.610 1.00 46.66 198 GLU A N 1
ATOM 1579 C CA . GLU A 1 198 ? -34.273 27.922 40.615 1.00 46.66 198 GLU A CA 1
ATOM 1580 C C . GLU A 1 198 ? -34.781 28.183 42.054 1.00 46.66 198 GLU A C 1
ATOM 1582 O O . GLU A 1 198 ? -34.688 27.290 42.901 1.00 46.66 198 GLU A O 1
ATOM 1587 N N . PRO A 1 199 ? -35.289 29.400 42.344 1.00 64.56 199 PRO A N 1
ATOM 1588 C CA . PRO A 1 199 ? -35.604 29.882 43.697 1.00 64.56 199 PRO A CA 1
ATOM 1589 C C . PRO A 1 199 ? -36.861 29.291 44.356 1.00 64.56 199 PRO A C 1
ATOM 1591 O O . PRO A 1 199 ? -37.831 28.951 43.641 1.00 64.56 199 PRO A O 1
#

Sequence (199 aa):
MAGRPSTDDSATTGEWRVDDWETDQKTRDDPDTPVEQRFLLQLRDNPEDLAMRMVFADWLEEHDQHEKAEVVRLLAEQPAEGTPAMRRLRLASTTLDREWMAIVSRAPIERCEAPTFRFRCPKSWEALTSTDDPTVRFCGACRSNVYFCSTLPEVREHAEALRCVAFSARLSRASAIEEYDHGDTEVLMGDIDPGFDEP